Protein AF-0000000078951092 (afdb_homodimer)

Solvent-accessible surface area (backbone atoms only — not comparable to full-atom values): 10715 Å² total; per-residue (Å²): 126,85,76,74,78,57,59,35,41,37,40,33,39,37,38,38,34,92,90,26,54,66,60,51,53,52,48,50,49,56,45,43,60,56,48,67,66,36,91,36,45,75,44,73,46,58,25,38,33,73,70,41,85,56,28,32,38,32,47,35,31,18,58,22,64,69,39,44,51,50,50,65,65,30,68,68,45,45,51,51,47,56,53,24,48,80,31,22,55,94,28,39,66,48,73,34,42,40,42,73,71,115,126,86,76,74,79,58,57,35,39,37,41,33,38,37,38,38,34,93,90,26,53,66,60,49,52,52,47,50,50,56,44,42,59,56,48,66,68,35,90,36,46,75,42,72,47,58,25,37,32,74,71,41,84,57,29,32,38,31,46,36,31,19,58,21,64,67,39,44,51,49,51,64,65,30,69,68,46,44,52,51,50,56,53,23,49,80,29,22,54,93,29,38,65,48,74,34,42,41,42,72,70,114

Organism: Zymomonas mobilis subsp. mobilis (strain ATCC 31821 / ZM4 / CP4) (NCBI:txid264203)

Nearest PDB structures (foldseek):
  1x7v-assembly3_C  TM=9.184E-01  e=2.632E-08  Pseudomonas aeruginosa
  4zos-assembly1_C  TM=9.258E-01  e=1.536E-06  Yersinia enterocolitica subsp. enterocolitica 8081
  3mcs-assembly1_A  TM=9.100E-01  e=2.224E-06  Fusobacterium nucleatum subsp. nucleatum ATCC 25586
  4hl9-assembly4_H  TM=9.239E-01  e=2.845E-06  Rhodospirillum rubrum ATCC 11170
  4dpo-assembly1_B  TM=9.225E-01  e=7.170E-06  Methanosarcina mazei Go1

Secondary structure (DSSP, 8-state):
-------EEEEEEEEBPTT-HHHHHHHHHHHHHHHHTSTTEEEEEEEEETTSTTEEEEEEEESSHHHHHHHHHSHHHHHHHHHHHHHBGGGS-EEEEEEE--/-------EEEEEEEEBPTT-HHHHHHHHHHHHHHHHTSTTEEEEEEEEETTSTTEEEEEEEESSHHHHHHHHHSHHHHHHHHHHHHHBGGGSPEEEEEEE--

Structure (mmCIF, N/CA/C/O backbone):
data_AF-00000000789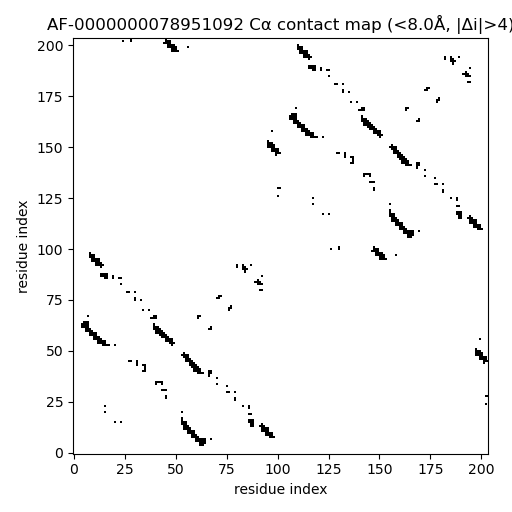51092-model_v1
#
loop_
_entity.id
_entity.type
_entity.pdbx_description
1 polymer 'Antibiotic biosynthesis monooxygenase'
#
loop_
_atom_site.group_PDB
_atom_site.id
_atom_site.type_symbol
_atom_site.label_atom_id
_atom_site.label_alt_id
_atom_site.label_comp_id
_atom_site.label_asym_id
_atom_site.label_entity_id
_atom_site.label_seq_id
_atom_site.pdbx_PDB_ins_code
_atom_site.Cartn_x
_atom_site.Cartn_y
_atom_site.Cartn_z
_atom_site.occupancy
_atom_site.B_iso_or_equiv
_atom_site.auth_seq_id
_atom_site.auth_comp_id
_atom_site.auth_asym_id
_atom_site.auth_atom_id
_atom_site.pdbx_PDB_model_num
ATOM 1 N N . MET A 1 1 ? 0.92 21.109 -22.938 1 29.27 1 MET A N 1
ATOM 2 C CA . MET A 1 1 ? 1.245 20.766 -21.562 1 29.27 1 MET A CA 1
ATOM 3 C C . MET A 1 1 ? 1.658 19.297 -21.438 1 29.27 1 MET A C 1
ATOM 5 O O . MET A 1 1 ? 1.087 18.438 -22.109 1 29.27 1 MET A O 1
ATOM 9 N N . PRO A 1 2 ? 2.73 18.797 -21.188 1 38.25 2 PRO A N 1
ATOM 10 C CA . PRO A 1 2 ? 3.074 17.391 -21.406 1 38.25 2 PRO A CA 1
ATOM 11 C C . PRO A 1 2 ? 2.088 16.438 -20.75 1 38.25 2 PRO A C 1
ATOM 13 O O . PRO A 1 2 ? 1.438 16.797 -19.766 1 38.25 2 PRO A O 1
ATOM 16 N N . ASN A 1 3 ? 1.403 15.43 -21.438 1 44.88 3 ASN A N 1
ATOM 17 C CA . ASN A 1 3 ? 0.344 14.477 -21.125 1 44.88 3 ASN A CA 1
ATOM 18 C C . ASN A 1 3 ? 0.581 13.797 -19.781 1 44.88 3 ASN A C 1
ATOM 20 O O . ASN A 1 3 ? 1.64 13.203 -19.562 1 44.88 3 ASN A O 1
ATOM 24 N N . LYS A 1 4 ? 0.16 14.266 -18.672 1 56.38 4 LYS A N 1
ATOM 25 C CA . LYS A 1 4 ? 0.277 13.586 -17.375 1 56.38 4 LYS A CA 1
ATOM 26 C C . LYS A 1 4 ? 0.312 12.078 -17.562 1 56.38 4 LYS A C 1
ATOM 28 O O . LYS A 1 4 ? -0.491 11.516 -18.312 1 56.38 4 LYS A O 1
ATOM 33 N N . LYS A 1 5 ? 1.366 11.461 -17.422 1 63.22 5 LYS A N 1
ATOM 34 C CA . LYS A 1 5 ? 1.487 10.023 -17.609 1 63.22 5 LYS A CA 1
ATOM 35 C C . LYS A 1 5 ? 0.381 9.273 -16.859 1 63.22 5 LYS A C 1
ATOM 37 O O . LYS A 1 5 ? 0.061 9.609 -15.719 1 63.22 5 LYS A O 1
ATOM 42 N N . ASP A 1 6 ? -0.446 8.531 -17.672 1 85.38 6 ASP A N 1
ATOM 43 C CA . ASP A 1 6 ? -1.622 7.801 -17.203 1 85.38 6 ASP A CA 1
ATOM 44 C C . ASP A 1 6 ? -1.225 6.508 -16.5 1 85.38 6 ASP A C 1
ATOM 46 O O . ASP A 1 6 ? -1.624 5.418 -16.922 1 85.38 6 ASP A O 1
ATOM 50 N N . TYR A 1 7 ? -0.37 6.652 -15.461 1 96.19 7 TYR A N 1
ATOM 51 C CA . TYR A 1 7 ? 0.022 5.441 -14.75 1 96.19 7 TYR A CA 1
ATOM 52 C C . TYR A 1 7 ? -1.177 4.801 -14.062 1 96.19 7 TYR A C 1
ATOM 54 O O . TYR A 1 7 ? -2.148 5.48 -13.727 1 96.19 7 TYR A O 1
ATOM 62 N N . LYS A 1 8 ? -1.127 3.498 -14.031 1 98.31 8 LYS A N 1
ATOM 63 C CA . LYS A 1 8 ? -2.072 2.734 -13.219 1 98.31 8 LYS A CA 1
ATOM 64 C C . LYS A 1 8 ? -1.419 2.234 -11.938 1 98.31 8 LYS A C 1
ATOM 66 O O . LYS A 1 8 ? -0.46 1.461 -11.977 1 98.31 8 LYS A O 1
ATOM 71 N N . THR A 1 9 ? -1.908 2.732 -10.789 1 98.69 9 THR A N 1
ATOM 72 C CA . THR A 1 9 ? -1.397 2.293 -9.492 1 98.69 9 THR A CA 1
ATOM 73 C C . THR A 1 9 ? -2.447 1.474 -8.75 1 98.69 9 THR A C 1
ATOM 75 O O . THR A 1 9 ? -3.619 1.853 -8.703 1 98.69 9 THR A O 1
ATOM 78 N N . VAL A 1 10 ? -2.006 0.304 -8.195 1 98.81 10 VAL A N 1
ATOM 79 C CA . VAL A 1 10 ? -2.904 -0.517 -7.391 1 98.81 10 VAL A CA 1
ATOM 80 C C . VAL A 1 10 ? -2.166 -1.039 -6.164 1 98.81 10 VAL A C 1
ATOM 82 O O . VAL A 1 10 ? -0.94 -1.178 -6.18 1 98.81 10 VAL A O 1
ATOM 85 N N . VAL A 1 11 ? -2.889 -1.238 -5.129 1 98.88 11 VAL A N 1
ATOM 86 C CA . VAL A 1 11 ? -2.449 -1.948 -3.932 1 98.88 11 VAL A CA 1
ATOM 87 C C . VAL A 1 11 ? -3.311 -3.189 -3.721 1 98.88 11 VAL A C 1
ATOM 89 O O . VAL A 1 11 ? -4.527 -3.086 -3.549 1 98.88 11 VAL A O 1
ATOM 92 N N . ALA A 1 12 ? -2.695 -4.348 -3.738 1 98.88 12 ALA A N 1
ATOM 93 C CA . ALA A 1 12 ? -3.438 -5.586 -3.508 1 98.88 12 ALA A CA 1
ATOM 94 C C . ALA A 1 12 ? -3.201 -6.109 -2.094 1 98.88 12 ALA A C 1
ATOM 96 O O . ALA A 1 12 ? -2.09 -6.016 -1.568 1 98.88 12 ALA A O 1
ATOM 97 N N . VAL A 1 13 ? -4.211 -6.668 -1.512 1 98.81 13 VAL A N 1
ATOM 98 C CA . VAL A 1 13 ? -4.152 -7.277 -0.189 1 98.81 13 VAL A CA 1
ATOM 99 C C . VAL A 1 13 ? -4.551 -8.75 -0.282 1 98.81 13 VAL A C 1
ATOM 101 O O . VAL A 1 13 ? -5.566 -9.086 -0.897 1 98.81 13 VAL A O 1
ATOM 104 N N . ILE A 1 14 ? -3.732 -9.57 0.259 1 98.88 14 ILE A N 1
ATOM 105 C CA . ILE A 1 14 ? -3.99 -11.008 0.317 1 98.88 14 ILE A CA 1
ATOM 106 C C . ILE A 1 14 ? -3.957 -11.484 1.769 1 98.88 14 ILE A C 1
ATOM 108 O O . ILE A 1 14 ? -2.967 -11.266 2.475 1 98.88 14 ILE A O 1
ATOM 112 N N . ASN A 1 15 ? -5.004 -12.094 2.207 1 98.88 15 ASN A N 1
ATOM 113 C CA . ASN A 1 15 ? -5.035 -12.742 3.512 1 98.88 15 ASN A CA 1
ATOM 114 C C . ASN A 1 15 ? -5.031 -14.266 3.375 1 98.88 15 ASN A C 1
ATOM 116 O O . ASN A 1 15 ? -5.977 -14.852 2.842 1 98.88 15 ASN A O 1
ATOM 120 N N . ALA A 1 16 ? -4.012 -14.844 3.855 1 98.81 16 ALA A N 1
ATOM 121 C CA . ALA A 1 16 ? -3.816 -16.281 3.709 1 98.81 16 ALA A CA 1
ATOM 122 C C . ALA A 1 16 ? -4.719 -17.062 4.664 1 98.81 16 ALA A C 1
ATOM 124 O O . ALA A 1 16 ? -4.953 -16.625 5.793 1 98.81 16 ALA A O 1
ATOM 125 N N . LEU A 1 17 ? -5.148 -18.172 4.23 1 98.62 17 LEU A N 1
ATOM 126 C CA . LEU A 1 17 ? -5.734 -19.156 5.145 1 98.62 17 LEU A CA 1
ATOM 127 C C . LEU A 1 17 ? -4.66 -19.797 6.023 1 98.62 17 LEU A C 1
ATOM 129 O O . LEU A 1 17 ? -3.496 -19.875 5.625 1 98.62 17 LEU A O 1
ATOM 133 N N . PRO A 1 18 ? -5.109 -20.188 7.211 1 97.12 18 PRO A N 1
ATOM 134 C CA . PRO A 1 18 ? -4.117 -20.828 8.078 1 97.12 18 PRO A CA 1
ATOM 135 C C . PRO A 1 18 ? -3.357 -21.953 7.387 1 97.12 18 PRO A C 1
ATOM 137 O O . PRO A 1 18 ? -3.967 -22.797 6.73 1 97.12 18 PRO A O 1
ATOM 140 N N . GLY A 1 19 ? -2.016 -21.875 7.449 1 97.88 19 GLY A N 1
ATOM 141 C CA . GLY A 1 19 ? -1.179 -22.938 6.906 1 97.88 19 GLY A CA 1
ATOM 142 C C . GLY A 1 19 ? -0.747 -22.672 5.477 1 97.88 19 GLY A C 1
ATOM 143 O O . GLY A 1 19 ? 0.012 -23.469 4.902 1 97.88 19 GLY A O 1
ATOM 144 N N . HIS A 1 20 ? -1.133 -21.609 4.891 1 98.56 20 HIS A N 1
ATOM 145 C CA . HIS A 1 20 ? -0.886 -21.406 3.471 1 98.56 20 HIS A CA 1
ATOM 146 C C . HIS A 1 20 ? 0.096 -20.25 3.246 1 98.56 20 HIS A C 1
ATOM 148 O O . HIS A 1 20 ? 0.268 -19.797 2.115 1 98.56 20 HIS A O 1
ATOM 154 N N . ASP A 1 21 ? 0.733 -19.828 4.25 1 98.25 21 ASP A N 1
ATOM 155 C CA . ASP A 1 21 ? 1.648 -18.688 4.137 1 98.25 21 ASP A CA 1
ATOM 156 C C . ASP A 1 21 ? 2.803 -19.016 3.189 1 98.25 21 ASP A C 1
ATOM 158 O O . ASP A 1 21 ? 3.131 -18.219 2.307 1 98.25 21 ASP A O 1
ATOM 162 N N . GLU A 1 22 ? 3.449 -20.109 3.35 1 97.81 22 GLU A N 1
ATOM 163 C CA . GLU A 1 22 ? 4.609 -20.469 2.539 1 97.81 22 GLU A CA 1
ATOM 164 C C . GLU A 1 22 ? 4.258 -20.516 1.056 1 97.81 22 GLU A C 1
ATOM 166 O O . GLU A 1 22 ? 5.008 -20.016 0.22 1 97.81 22 GLU A O 1
ATOM 171 N N . GLU A 1 23 ? 3.189 -21.109 0.786 1 98.06 23 GLU A N 1
ATOM 172 C CA . GLU A 1 23 ? 2.768 -21.234 -0.607 1 98.06 23 GLU A CA 1
ATOM 173 C C . GLU A 1 23 ? 2.514 -19.859 -1.217 1 98.06 23 GLU A C 1
ATOM 175 O O . GLU A 1 23 ? 2.898 -19.594 -2.359 1 98.06 23 GLU A O 1
ATOM 180 N N . ILE A 1 24 ? 1.898 -19 -0.488 1 98.62 24 ILE A N 1
ATOM 181 C CA . ILE A 1 24 ? 1.591 -17.672 -0.978 1 98.62 24 ILE A CA 1
ATOM 182 C C . ILE A 1 24 ? 2.883 -16.875 -1.161 1 98.62 24 ILE A C 1
ATOM 184 O O . ILE A 1 24 ? 3.076 -16.219 -2.188 1 98.62 24 ILE A O 1
ATOM 188 N N . GLU A 1 25 ? 3.787 -16.938 -0.255 1 98.44 25 GLU A N 1
ATOM 189 C CA . GLU A 1 25 ? 5.051 -16.203 -0.376 1 98.44 25 GLU A CA 1
ATOM 190 C C . GLU A 1 25 ? 5.867 -16.719 -1.56 1 98.44 25 GLU A C 1
ATOM 192 O O . GLU A 1 25 ? 6.441 -15.93 -2.311 1 98.44 25 GLU A O 1
ATOM 197 N N . GLN A 1 26 ? 5.945 -18.062 -1.696 1 98.25 26 GLN A N 1
ATOM 198 C CA . GLN A 1 26 ? 6.633 -18.625 -2.852 1 98.25 26 GLN A CA 1
ATOM 199 C C . GLN A 1 26 ? 5.98 -18.172 -4.156 1 98.25 26 GLN A C 1
ATOM 201 O O . GLN A 1 26 ? 6.672 -17.781 -5.098 1 98.25 26 GLN A O 1
ATOM 206 N N . GLY A 1 27 ? 4.66 -18.234 -4.184 1 98.56 27 GLY A N 1
ATOM 207 C CA . GLY A 1 27 ? 3.92 -17.781 -5.352 1 98.56 27 GLY A CA 1
ATOM 208 C C . GLY A 1 27 ? 4.172 -16.328 -5.688 1 98.56 27 GLY A C 1
ATOM 209 O O . GLY A 1 27 ? 4.363 -15.977 -6.855 1 98.56 27 GLY A O 1
ATOM 210 N N . LEU A 1 28 ? 4.148 -15.484 -4.672 1 98.69 28 LEU A N 1
ATOM 211 C CA . LEU A 1 28 ? 4.41 -14.062 -4.871 1 98.69 28 LEU A CA 1
ATOM 212 C C . LEU A 1 28 ? 5.824 -13.836 -5.391 1 98.69 28 LEU A C 1
ATOM 214 O O . LEU A 1 28 ? 6.051 -12.969 -6.234 1 98.69 28 LEU A O 1
ATOM 218 N N . GLY A 1 29 ? 6.781 -14.555 -4.844 1 98.06 29 GLY A N 1
ATOM 219 C CA . GLY A 1 29 ? 8.148 -14.469 -5.34 1 98.06 29 GLY A CA 1
ATOM 220 C C . GLY A 1 29 ? 8.273 -14.805 -6.812 1 98.06 29 GLY A C 1
ATOM 221 O O . GLY A 1 29 ? 8.914 -14.07 -7.57 1 98.06 29 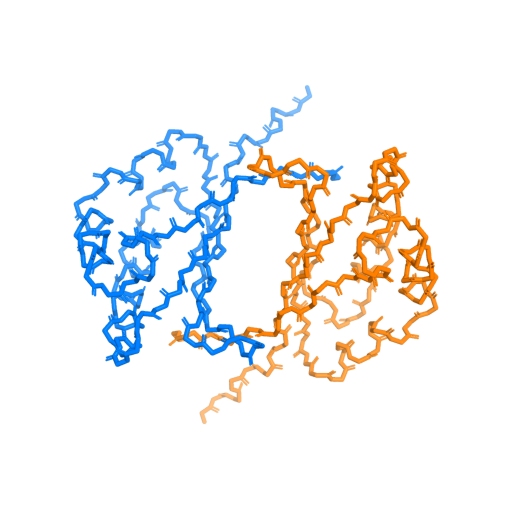GLY A O 1
ATOM 222 N N . GLU A 1 30 ? 7.695 -15.898 -7.246 1 98.06 30 GLU A N 1
ATOM 223 C CA . GLU A 1 30 ? 7.719 -16.312 -8.648 1 98.06 30 GLU A CA 1
ATOM 224 C C . GLU A 1 30 ? 6.992 -15.305 -9.531 1 98.06 30 GLU A C 1
ATOM 226 O O . GLU A 1 30 ? 7.461 -14.977 -10.625 1 98.06 30 GLU A O 1
ATOM 231 N N . LEU A 1 31 ? 5.875 -14.836 -9.062 1 98.62 31 LEU A N 1
ATOM 232 C CA . LEU A 1 31 ? 5.105 -13.836 -9.797 1 98.62 31 LEU A CA 1
ATOM 233 C C . LEU A 1 31 ? 5.91 -12.555 -9.984 1 98.62 31 LEU A C 1
ATOM 235 O O . LEU A 1 31 ? 5.906 -11.977 -11.07 1 98.62 31 LEU A O 1
ATOM 239 N N . ALA A 1 32 ? 6.566 -12.156 -8.945 1 98.44 32 ALA A N 1
ATOM 240 C CA . ALA A 1 32 ? 7.348 -10.922 -8.992 1 98.44 32 ALA A CA 1
ATOM 241 C C . ALA A 1 32 ? 8.391 -10.984 -10.109 1 98.44 32 ALA A C 1
ATOM 243 O O . ALA A 1 32 ? 8.594 -10 -10.828 1 98.44 32 ALA A O 1
ATOM 244 N N . LEU A 1 33 ? 9.07 -12.102 -10.242 1 97.81 33 LEU A N 1
ATOM 245 C CA . LEU A 1 33 ? 10.078 -12.266 -11.289 1 97.81 33 LEU A CA 1
ATOM 246 C C . LEU A 1 33 ? 9.461 -12.094 -12.672 1 97.81 33 LEU A C 1
ATOM 248 O O . LEU A 1 33 ? 10.016 -11.391 -13.516 1 97.81 33 LEU A O 1
ATOM 252 N N . LYS A 1 34 ? 8.336 -12.68 -12.875 1 98.56 34 LYS A N 1
ATOM 253 C CA . LYS A 1 34 ? 7.656 -12.602 -14.164 1 98.56 34 LYS A CA 1
ATOM 254 C C . LYS A 1 34 ? 7.117 -11.195 -14.414 1 98.56 34 LYS A C 1
ATOM 256 O O . LYS A 1 34 ? 7.266 -10.656 -15.508 1 98.56 34 LYS A O 1
ATOM 261 N N . VAL A 1 35 ? 6.473 -10.562 -13.422 1 98.69 35 VAL A N 1
ATOM 262 C CA . VAL A 1 35 ? 5.812 -9.273 -13.562 1 98.69 35 VAL A CA 1
ATOM 263 C C . VAL A 1 35 ? 6.855 -8.18 -13.82 1 98.69 35 VAL A C 1
ATOM 265 O O . VAL A 1 35 ? 6.645 -7.297 -14.648 1 98.69 35 VAL A O 1
ATOM 268 N N . LYS A 1 36 ? 7.969 -8.242 -13.148 1 98.19 36 LYS A N 1
ATOM 269 C CA . LYS A 1 36 ? 9.023 -7.246 -13.32 1 98.19 36 LYS A CA 1
ATOM 270 C C . LYS A 1 36 ? 9.578 -7.273 -14.742 1 98.19 36 LYS A C 1
ATOM 272 O O . LYS A 1 36 ? 10.141 -6.285 -15.219 1 98.19 36 LYS A O 1
ATOM 277 N N . ALA A 1 37 ? 9.406 -8.414 -15.375 1 98.19 37 ALA A N 1
ATOM 278 C CA . ALA A 1 37 ? 9.891 -8.555 -16.75 1 98.19 37 ALA A CA 1
ATOM 279 C C . ALA A 1 37 ? 8.852 -8.055 -17.75 1 98.19 37 ALA A C 1
ATOM 281 O O . ALA A 1 37 ? 9.141 -7.934 -18.938 1 98.19 37 ALA A O 1
ATOM 282 N N . GLU A 1 38 ? 7.648 -7.711 -17.281 1 98.5 38 GLU A N 1
ATOM 283 C CA . GLU A 1 38 ? 6.617 -7.18 -18.172 1 98.5 38 GLU A CA 1
ATOM 284 C C . GLU A 1 38 ? 6.996 -5.797 -18.703 1 98.5 38 GLU A C 1
ATOM 286 O O . GLU A 1 38 ? 7.418 -4.93 -17.922 1 98.5 38 GLU A O 1
ATOM 291 N N . PRO A 1 39 ? 6.816 -5.52 -19.984 1 97.44 39 PRO A N 1
ATOM 292 C CA . PRO A 1 39 ? 7.238 -4.2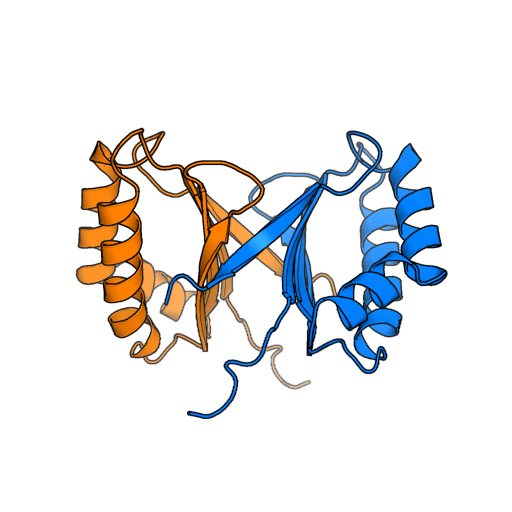42 -20.562 1 97.44 39 PRO A CA 1
ATOM 293 C C . PRO A 1 39 ? 6.543 -3.045 -19.922 1 97.44 39 PRO A C 1
ATOM 295 O O . PRO A 1 39 ? 7.121 -1.959 -19.844 1 97.44 39 PRO A O 1
ATOM 298 N N . GLY A 1 40 ? 5.328 -3.25 -19.453 1 97.94 40 GLY A N 1
ATOM 299 C CA . GLY A 1 40 ? 4.562 -2.125 -18.938 1 97.94 40 GLY A CA 1
ATOM 300 C C . GLY A 1 40 ? 4.609 -2.01 -17.438 1 97.94 40 GLY A C 1
ATOM 301 O O . GLY A 1 40 ? 3.99 -1.115 -16.859 1 97.94 40 GLY A O 1
ATOM 302 N N . ASN A 1 41 ? 5.34 -2.879 -16.734 1 98.69 41 ASN A N 1
ATOM 303 C CA . ASN A 1 41 ? 5.449 -2.791 -15.289 1 98.69 41 ASN A CA 1
ATOM 304 C C . ASN A 1 41 ? 6.496 -1.764 -14.867 1 98.69 41 ASN A C 1
ATOM 306 O O . ASN A 1 41 ? 7.59 -1.722 -15.422 1 98.69 41 ASN A O 1
ATOM 310 N N . ILE A 1 42 ? 6.203 -0.953 -13.93 1 98.44 42 ILE A N 1
ATOM 311 C CA . ILE A 1 42 ? 7.105 0.04 -13.359 1 98.44 42 ILE A CA 1
ATOM 312 C C . ILE A 1 42 ? 7.539 -0.4 -11.961 1 98.44 42 ILE A C 1
ATOM 314 O O . ILE A 1 42 ? 8.719 -0.298 -11.609 1 98.44 42 ILE A O 1
ATOM 318 N N . THR A 1 43 ? 6.609 -0.849 -11.227 1 98.5 43 THR A N 1
ATOM 319 C CA . THR A 1 43 ? 6.867 -1.298 -9.859 1 98.5 43 THR A CA 1
ATOM 320 C C . THR A 1 43 ? 6.004 -2.51 -9.523 1 98.5 43 THR A C 1
ATOM 322 O O . THR A 1 43 ? 4.82 -2.551 -9.859 1 98.5 43 THR A O 1
ATOM 325 N N . PHE A 1 44 ? 6.551 -3.521 -8.898 1 98.69 44 PHE A N 1
ATOM 326 C CA . PHE A 1 44 ? 5.879 -4.672 -8.305 1 98.69 44 PHE A CA 1
ATOM 327 C C . PHE A 1 44 ? 6.594 -5.117 -7.039 1 98.69 44 PHE A C 1
ATOM 329 O O . PHE A 1 44 ? 7.652 -5.746 -7.105 1 98.69 44 PHE A O 1
ATOM 336 N N . LYS A 1 45 ? 6.016 -4.781 -5.898 1 98.38 45 LYS A N 1
ATOM 337 C CA . LYS A 1 45 ? 6.676 -5.023 -4.617 1 98.38 45 LYS A CA 1
ATOM 338 C C . LYS A 1 45 ? 5.754 -5.77 -3.656 1 98.38 45 LYS A C 1
ATOM 340 O O . LYS A 1 45 ? 4.891 -5.164 -3.018 1 98.38 45 LYS A O 1
ATOM 345 N N . PRO A 1 46 ? 5.926 -7.07 -3.543 1 98.69 46 PRO A N 1
ATOM 346 C CA . PRO A 1 46 ? 5.188 -7.82 -2.523 1 98.69 46 PRO A CA 1
ATOM 347 C C . PRO A 1 46 ? 5.828 -7.723 -1.142 1 98.69 46 PRO A C 1
ATOM 349 O O . PRO A 1 46 ? 7.055 -7.758 -1.021 1 98.69 46 PRO A O 1
ATOM 352 N N . TYR A 1 47 ? 4.934 -7.578 -0.158 1 98.62 47 TYR A N 1
ATOM 353 C CA . TYR A 1 47 ? 5.363 -7.457 1.231 1 98.62 47 TYR A CA 1
ATOM 354 C C . TYR A 1 47 ? 4.586 -8.414 2.125 1 98.62 47 TYR A C 1
ATOM 356 O O . TYR A 1 47 ? 3.426 -8.734 1.846 1 98.62 47 TYR A O 1
ATOM 364 N N . ARG A 1 48 ? 5.258 -8.844 3.164 1 98.38 48 ARG A N 1
ATOM 365 C CA . ARG A 1 48 ? 4.539 -9.375 4.32 1 98.38 48 ARG A CA 1
ATOM 366 C C . ARG A 1 48 ? 4.043 -8.25 5.223 1 98.38 48 ARG A C 1
ATOM 368 O O . ARG A 1 48 ? 4.781 -7.305 5.504 1 98.38 48 ARG A O 1
ATOM 375 N N . ASN A 1 49 ? 2.83 -8.312 5.598 1 98.62 49 ASN A N 1
ATOM 376 C CA . ASN A 1 49 ? 2.273 -7.395 6.586 1 98.62 49 ASN A CA 1
ATOM 377 C C . ASN A 1 49 ? 2.604 -7.836 8.008 1 98.62 49 ASN A C 1
ATOM 379 O O . ASN A 1 49 ? 2.084 -8.844 8.484 1 98.62 49 ASN A O 1
ATOM 383 N N . LEU A 1 50 ? 3.385 -7.086 8.703 1 97.62 50 LEU A N 1
ATOM 384 C CA . LEU A 1 50 ? 3.848 -7.477 10.031 1 97.62 50 LEU A CA 1
ATOM 385 C C . LEU A 1 50 ? 2.83 -7.086 11.102 1 97.62 50 LEU A C 1
ATOM 387 O O . LEU A 1 50 ? 2.902 -7.559 12.234 1 97.62 50 LEU A O 1
ATOM 391 N N . SER A 1 51 ? 1.878 -6.258 10.734 1 97.69 51 SER A N 1
ATOM 392 C CA . SER A 1 51 ? 0.899 -5.75 11.688 1 97.69 51 SER A CA 1
ATOM 393 C C . SER A 1 51 ? -0.344 -6.629 11.727 1 97.69 51 SER A C 1
ATOM 395 O O . SER A 1 51 ? -1.198 -6.469 12.602 1 97.69 51 SER A O 1
ATOM 397 N N . GLU A 1 52 ? -0.512 -7.496 10.773 1 96.69 52 GLU A N 1
ATOM 398 C CA . GLU A 1 52 ? -1.613 -8.453 10.703 1 96.69 52 GLU A CA 1
ATOM 399 C C . GLU A 1 52 ? -1.114 -9.844 10.312 1 96.69 52 GLU A C 1
ATOM 401 O O . GLU A 1 52 ? -0.458 -10.008 9.281 1 96.69 52 GLU A O 1
ATOM 406 N N . SER A 1 53 ? -1.459 -10.836 11.062 1 96.81 53 SER A N 1
ATOM 407 C CA . SER A 1 53 ? -1.01 -12.195 10.781 1 96.81 53 SER A CA 1
ATOM 408 C C . SER A 1 53 ? -1.571 -12.695 9.453 1 96.81 53 SER A C 1
ATOM 410 O O . SER A 1 53 ? -2.723 -12.414 9.109 1 96.81 53 SER A O 1
ATOM 412 N N . HIS A 1 54 ? -0.756 -13.43 8.688 1 98.12 54 HIS A N 1
ATOM 413 C CA . HIS A 1 54 ? -1.143 -14.125 7.461 1 98.12 54 HIS A CA 1
ATOM 414 C C . HIS A 1 54 ? -1.609 -13.133 6.395 1 98.12 54 HIS A C 1
ATOM 416 O O . HIS A 1 54 ? -2.541 -13.422 5.641 1 98.12 54 HIS A O 1
ATOM 422 N N . SER A 1 55 ? -1.046 -11.953 6.453 1 98.69 55 SER A N 1
ATOM 423 C CA . SER A 1 55 ? -1.464 -10.898 5.535 1 98.69 55 SER A CA 1
ATOM 424 C C . SER A 1 55 ? -0.296 -10.414 4.684 1 98.69 55 SER A C 1
ATOM 426 O O . SER A 1 55 ? 0.825 -10.281 5.176 1 98.69 55 SER A O 1
ATOM 428 N N . TYR A 1 56 ? -0.588 -10.133 3.416 1 98.88 56 TYR A N 1
ATOM 429 C CA . TYR A 1 56 ? 0.393 -9.664 2.441 1 98.88 56 TYR A CA 1
ATOM 430 C C . TYR A 1 56 ? -0.131 -8.461 1.668 1 98.88 56 TYR A C 1
ATOM 432 O O . TYR A 1 56 ? -1.333 -8.359 1.409 1 98.88 56 TYR A O 1
ATOM 440 N N . ILE A 1 57 ? 0.729 -7.586 1.325 1 98.88 57 ILE A N 1
ATOM 441 C CA . ILE A 1 57 ? 0.434 -6.391 0.543 1 98.88 57 ILE A CA 1
ATOM 442 C C . ILE A 1 57 ? 1.331 -6.348 -0.692 1 98.88 57 ILE A C 1
ATOM 444 O O . ILE A 1 57 ? 2.525 -6.641 -0.609 1 98.88 57 ILE A O 1
ATOM 448 N N . VAL A 1 58 ? 0.789 -6.031 -1.807 1 98.94 58 VAL A N 1
ATOM 449 C CA . VAL A 1 58 ? 1.554 -5.84 -3.033 1 98.94 58 VAL A CA 1
ATOM 450 C C . VAL A 1 58 ? 1.333 -4.422 -3.564 1 98.94 58 VAL A C 1
ATOM 452 O O . VAL A 1 58 ? 0.198 -4.027 -3.838 1 98.94 58 VAL A O 1
ATOM 455 N N . TYR A 1 59 ? 2.34 -3.662 -3.652 1 98.88 59 TYR A N 1
ATOM 456 C CA . TYR A 1 59 ? 2.322 -2.334 -4.258 1 98.88 59 TYR A CA 1
ATOM 457 C C . TYR A 1 59 ? 2.748 -2.393 -5.719 1 98.88 59 TYR A C 1
ATOM 459 O O . TYR A 1 59 ? 3.846 -2.861 -6.035 1 98.88 59 TYR A O 1
ATOM 467 N N . GLU A 1 60 ? 1.893 -1.893 -6.664 1 98.88 60 GLU A N 1
ATOM 468 C CA . GLU A 1 60 ? 2.104 -2.088 -8.094 1 98.88 60 GLU A CA 1
ATOM 469 C C . GLU A 1 60 ? 1.875 -0.793 -8.867 1 98.88 60 GLU A C 1
ATOM 471 O O . GLU A 1 60 ? 0.91 -0.072 -8.609 1 98.88 60 GLU A O 1
ATOM 476 N N . ILE A 1 61 ? 2.713 -0.548 -9.867 1 98.75 61 ILE A N 1
ATOM 477 C CA . ILE A 1 61 ? 2.527 0.543 -10.812 1 98.75 61 ILE A CA 1
ATOM 478 C C . ILE A 1 61 ? 2.779 0.042 -12.234 1 98.75 61 ILE A C 1
ATOM 480 O O . ILE A 1 61 ? 3.768 -0.651 -12.484 1 98.75 61 ILE A O 1
ATOM 484 N N . TYR A 1 62 ? 1.924 0.397 -13.094 1 98.75 62 TYR A N 1
ATOM 485 C CA . TYR A 1 62 ? 2.008 0.101 -14.523 1 98.75 62 TYR A CA 1
ATOM 486 C C . TYR A 1 62 ? 1.954 1.38 -15.352 1 98.75 62 TYR A C 1
ATOM 488 O O . TYR A 1 62 ? 1.389 2.385 -14.914 1 98.75 62 TYR A O 1
ATOM 496 N N . GLN A 1 63 ? 2.455 1.28 -16.5 1 97.81 63 GLN A N 1
ATOM 497 C CA . GLN A 1 63 ? 2.609 2.473 -17.328 1 97.81 63 GLN A CA 1
ATOM 498 C C . GLN A 1 63 ? 1.253 3.023 -17.766 1 97.81 63 GLN A C 1
ATOM 500 O O . GLN A 1 63 ? 1.124 4.215 -18.047 1 97.81 63 GLN A O 1
ATOM 505 N N . ASP A 1 64 ? 0.233 2.156 -17.938 1 97.38 64 ASP A N 1
ATOM 506 C CA . ASP A 1 64 ? -1.123 2.576 -18.281 1 97.38 64 ASP A CA 1
ATOM 507 C C . ASP A 1 64 ? -2.125 1.452 -18.031 1 97.38 64 ASP A C 1
ATOM 509 O O . ASP A 1 64 ? -1.756 0.381 -17.547 1 97.38 64 ASP A O 1
ATOM 513 N N . GLU A 1 65 ? -3.359 1.766 -18.328 1 97.06 65 GLU A N 1
ATOM 514 C CA . GLU A 1 65 ? -4.434 0.798 -18.109 1 97.06 65 GLU A CA 1
ATOM 515 C C . GLU A 1 65 ? -4.227 -0.45 -18.969 1 97.06 65 GLU A C 1
ATOM 517 O O . GLU A 1 65 ? -4.504 -1.565 -18.516 1 97.06 65 GLU A O 1
ATOM 522 N N . THR A 1 66 ? -3.754 -0.288 -20.156 1 97.69 66 THR A N 1
ATOM 523 C CA . THR A 1 66 ? -3.525 -1.415 -21.062 1 97.69 66 THR A CA 1
ATOM 524 C C . THR A 1 66 ? -2.482 -2.365 -20.484 1 97.69 66 THR A C 1
ATOM 526 O O . THR A 1 66 ? -2.678 -3.582 -20.469 1 97.69 66 THR A O 1
ATOM 529 N N . ALA A 1 67 ? -1.412 -1.813 -19.969 1 98.19 67 ALA A N 1
ATOM 530 C CA . ALA A 1 67 ? -0.371 -2.623 -19.344 1 98.19 67 ALA A CA 1
ATOM 531 C C . ALA A 1 67 ? -0.917 -3.379 -18.141 1 98.19 67 ALA A C 1
ATOM 533 O O . ALA A 1 67 ? -0.585 -4.547 -17.938 1 98.19 67 ALA A O 1
ATOM 534 N N . PHE A 1 68 ? -1.742 -2.752 -17.359 1 98.38 68 PHE A N 1
ATOM 535 C CA . PHE A 1 68 ? -2.342 -3.398 -16.188 1 98.38 68 PHE A CA 1
ATOM 536 C C . PHE A 1 68 ? -3.24 -4.551 -16.625 1 98.38 68 PHE A C 1
ATOM 538 O O . PHE A 1 68 ? -3.191 -5.637 -16.031 1 98.38 68 PHE A O 1
ATOM 545 N N . LEU A 1 69 ? -4.004 -4.32 -17.656 1 97.94 69 LEU A N 1
ATOM 546 C CA . LEU A 1 69 ? -4.883 -5.375 -18.141 1 97.94 69 LEU A CA 1
ATOM 547 C C . LEU A 1 69 ? -4.078 -6.555 -18.672 1 97.94 69 LEU A C 1
ATOM 549 O O . LEU A 1 69 ? -4.465 -7.711 -18.484 1 97.94 69 LEU A O 1
ATOM 553 N N . GLN A 1 70 ? -3.01 -6.293 -19.328 1 98.0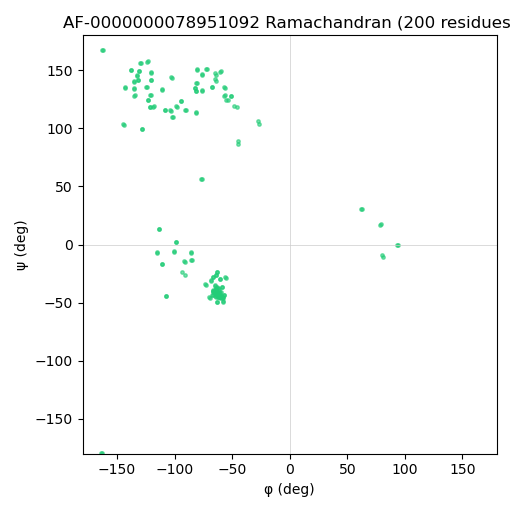6 70 GLN A N 1
ATOM 554 C CA . GLN A 1 70 ? -2.123 -7.363 -19.766 1 98.06 70 GLN A CA 1
ATOM 555 C C . GLN A 1 70 ? -1.589 -8.164 -18.594 1 98.06 70 GLN A C 1
ATOM 557 O O . GLN A 1 70 ? -1.512 -9.391 -18.656 1 98.06 70 GLN A O 1
ATOM 562 N N . HIS A 1 71 ? -1.225 -7.492 -17.516 1 98.5 71 HIS A N 1
ATOM 563 C CA . HIS A 1 71 ? -0.763 -8.141 -16.297 1 98.5 71 HIS A CA 1
ATOM 564 C C . HIS A 1 71 ? -1.838 -9.055 -15.719 1 98.5 71 HIS A C 1
ATOM 566 O O . HIS A 1 71 ? -1.566 -10.211 -15.398 1 98.5 71 HIS A O 1
ATOM 572 N N . VAL A 1 72 ? -3.035 -8.586 -15.648 1 97.81 72 VAL 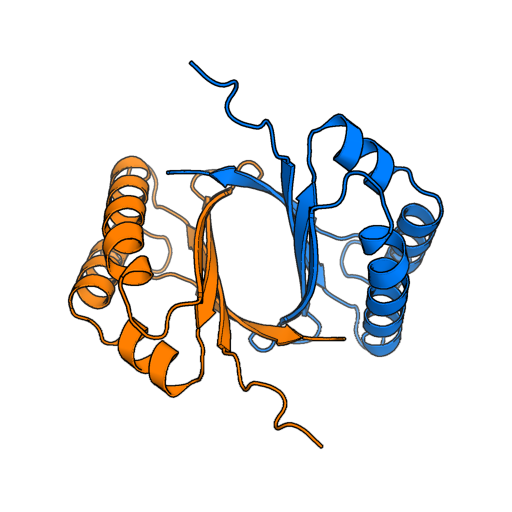A N 1
ATOM 573 C CA . VAL A 1 72 ? -4.148 -9.297 -15.031 1 97.81 72 VAL A CA 1
ATOM 574 C C . VAL A 1 72 ? -4.477 -10.547 -15.844 1 97.81 72 VAL A C 1
ATOM 576 O O . VAL A 1 72 ? -4.863 -11.578 -15.289 1 97.81 72 VAL A O 1
ATOM 579 N N . ASN A 1 73 ? -4.195 -10.477 -17.125 1 97.88 73 ASN A N 1
ATOM 580 C CA . ASN A 1 73 ? -4.586 -11.562 -18.016 1 97.88 73 ASN A CA 1
ATOM 581 C C . ASN A 1 73 ? -3.412 -12.484 -18.328 1 97.88 73 ASN A C 1
ATOM 583 O O . ASN A 1 73 ? -3.574 -13.492 -19.016 1 97.88 73 ASN A O 1
ATOM 587 N N . ALA A 1 74 ? -2.291 -12.164 -17.906 1 98.5 74 ALA A N 1
ATOM 588 C CA . ALA A 1 74 ? -1.126 -13.016 -18.156 1 98.5 74 ALA A CA 1
ATOM 589 C C . ALA A 1 74 ? -1.326 -14.398 -17.547 1 98.5 74 ALA A C 1
ATOM 591 O O . ALA A 1 74 ? -1.938 -14.539 -16.484 1 98.5 74 ALA A O 1
ATOM 592 N N . HIS A 1 75 ? -0.776 -15.438 -18.125 1 98.31 75 HIS A N 1
ATOM 593 C CA . HIS A 1 75 ? -0.963 -16.812 -17.688 1 98.31 75 HIS A CA 1
ATOM 594 C C . HIS A 1 75 ? -0.399 -17.031 -16.281 1 98.31 75 HIS A C 1
ATOM 596 O O . HIS A 1 75 ? -0.957 -17.797 -15.5 1 98.31 75 HIS A O 1
ATOM 602 N N . TYR A 1 76 ? 0.695 -16.391 -15.992 1 98.62 76 TYR A N 1
ATOM 603 C CA . TYR A 1 76 ? 1.296 -16.578 -14.68 1 98.62 76 TYR A CA 1
ATOM 604 C C . TYR A 1 76 ? 0.48 -15.883 -13.602 1 98.62 76 TYR A C 1
ATOM 606 O O . TYR A 1 76 ? 0.427 -16.344 -12.453 1 98.62 76 TYR A O 1
ATOM 614 N N . THR A 1 77 ? -0.144 -14.711 -13.914 1 98.75 77 THR A N 1
ATOM 615 C CA . THR A 1 77 ? -1.043 -14.07 -12.961 1 98.75 77 THR A CA 1
ATOM 616 C C . THR A 1 77 ? -2.289 -14.922 -12.734 1 98.75 77 THR A C 1
ATOM 618 O O . THR A 1 77 ? -2.723 -15.102 -11.602 1 98.75 77 THR A O 1
ATOM 621 N N . ARG A 1 78 ? -2.793 -15.508 -13.797 1 98.5 78 ARG A N 1
ATOM 622 C CA . ARG A 1 78 ? -3.953 -16.391 -13.672 1 98.5 78 ARG A CA 1
ATOM 623 C C . ARG A 1 78 ? -3.627 -17.609 -12.836 1 98.5 78 ARG A C 1
ATOM 625 O O . ARG A 1 78 ? -4.453 -18.062 -12.039 1 98.5 78 ARG A O 1
ATOM 632 N N . ALA A 1 79 ? -2.516 -18.141 -13.039 1 98.62 79 ALA A N 1
ATOM 633 C CA . ALA A 1 79 ? -2.1 -19.297 -12.25 1 98.62 79 ALA A CA 1
ATOM 634 C C . ALA A 1 79 ? -2.002 -18.953 -10.766 1 98.62 79 ALA A C 1
ATOM 636 O O . ALA A 1 79 ? -2.438 -19.719 -9.914 1 98.62 79 ALA A O 1
ATOM 637 N N . PHE A 1 80 ? -1.43 -17.828 -10.445 1 98.88 80 PHE A N 1
ATOM 638 C CA . PHE A 1 80 ? -1.336 -17.359 -9.07 1 98.88 80 PHE A CA 1
ATOM 639 C C . PHE A 1 80 ? -2.723 -17.172 -8.461 1 98.88 80 PHE A C 1
ATOM 641 O O . PHE A 1 80 ? -2.984 -17.609 -7.344 1 98.88 80 PHE A O 1
ATOM 648 N N . ASN A 1 81 ? -3.59 -16.547 -9.258 1 98.81 81 ASN A N 1
ATOM 649 C CA . ASN A 1 81 ? -4.945 -16.312 -8.773 1 98.81 81 ASN A CA 1
ATOM 650 C C . ASN A 1 81 ? -5.695 -17.625 -8.547 1 98.81 81 ASN A C 1
ATOM 652 O O . ASN A 1 81 ? -6.504 -17.734 -7.617 1 98.81 81 ASN A O 1
ATOM 656 N N . LYS A 1 82 ? -5.445 -18.578 -9.375 1 98.75 82 LYS A N 1
ATOM 657 C CA . LYS A 1 82 ? -6.047 -19.891 -9.172 1 98.75 82 LYS A CA 1
ATOM 658 C C . LYS A 1 82 ? -5.598 -20.5 -7.848 1 98.75 82 LYS A C 1
ATOM 660 O O . LYS A 1 82 ? -6.406 -21.078 -7.117 1 98.75 82 LYS A O 1
ATOM 665 N N . MET A 1 83 ? -4.332 -20.391 -7.605 1 98.75 83 MET A N 1
ATOM 666 C CA . MET A 1 83 ? -3.797 -20.891 -6.344 1 98.75 83 MET A CA 1
ATOM 667 C C . MET A 1 83 ? -4.465 -20.203 -5.156 1 98.75 83 MET A C 1
ATOM 669 O O . MET A 1 83 ? -4.766 -20.844 -4.152 1 98.75 83 MET A O 1
ATOM 673 N N . LEU A 1 84 ? -4.781 -18.922 -5.246 1 98.88 84 LEU A N 1
ATOM 674 C CA . LEU A 1 84 ? -5.387 -18.172 -4.152 1 98.88 84 LEU A CA 1
ATOM 675 C C . LEU A 1 84 ? -6.77 -18.734 -3.814 1 98.88 84 LEU A C 1
ATOM 677 O O . LEU A 1 84 ? -7.23 -18.609 -2.678 1 98.88 84 LEU A O 1
ATOM 681 N N . GLU A 1 85 ? -7.438 -19.359 -4.762 1 98.88 85 GLU A N 1
ATOM 682 C CA . GLU A 1 85 ? -8.797 -19.844 -4.562 1 98.88 85 GLU A CA 1
ATOM 683 C C . GLU A 1 85 ? -8.875 -20.781 -3.357 1 98.88 85 GLU A C 1
ATOM 685 O O . GLU A 1 85 ? -9.898 -20.828 -2.666 1 98.88 85 GLU A O 1
ATOM 690 N N . THR A 1 86 ? -7.82 -21.438 -3.061 1 98.62 86 THR A N 1
ATOM 691 C CA . THR A 1 86 ? -7.836 -22.375 -1.943 1 98.62 86 THR A CA 1
ATOM 692 C C . THR A 1 86 ? -6.895 -21.906 -0.833 1 98.62 86 THR A C 1
ATOM 694 O O . THR A 1 86 ? -6.898 -22.484 0.263 1 98.62 86 THR A O 1
ATOM 697 N N . ALA A 1 87 ? -6.105 -20.844 -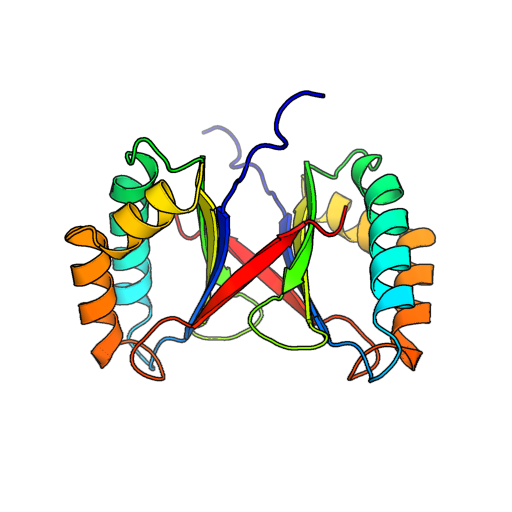1.051 1 98.88 87 ALA A N 1
ATOM 698 C CA . ALA A 1 87 ? -5.047 -20.484 -0.11 1 98.88 87 ALA A CA 1
ATOM 699 C C . ALA A 1 87 ? -5.371 -19.188 0.612 1 98.88 87 ALA A C 1
ATOM 701 O O . ALA A 1 87 ? -4.758 -18.859 1.632 1 98.88 87 ALA A O 1
ATOM 702 N N . ALA A 1 88 ? -6.312 -18.422 0.08 1 98.88 88 ALA A N 1
ATOM 703 C CA . ALA A 1 88 ? -6.574 -17.094 0.628 1 98.88 88 ALA A CA 1
ATOM 704 C C . ALA A 1 88 ? -8.016 -16.969 1.118 1 98.88 88 ALA A C 1
ATOM 706 O O . ALA A 1 88 ? -8.922 -17.594 0.56 1 98.88 88 ALA A O 1
ATOM 707 N N . LYS A 1 89 ? -8.188 -16.172 2.172 1 98.62 89 LYS A N 1
ATOM 708 C CA . LYS A 1 89 ? -9.539 -15.812 2.586 1 98.62 89 LYS A CA 1
ATOM 709 C C . LYS A 1 89 ? -10.305 -15.156 1.44 1 98.62 89 LYS A C 1
ATOM 711 O O . LYS A 1 89 ? -9.797 -14.242 0.783 1 98.62 89 LYS A O 1
ATOM 716 N N . GLY A 1 90 ? -11.523 -15.664 1.14 1 98.44 90 GLY A N 1
ATOM 717 C CA . GLY A 1 90 ? -12.312 -15.141 0.037 1 98.44 90 GLY A CA 1
ATOM 718 C C . GLY A 1 90 ? -11.883 -15.688 -1.314 1 98.44 90 GLY A C 1
ATOM 719 O O . GLY A 1 90 ? -12.539 -15.422 -2.328 1 98.44 90 GLY A O 1
ATOM 720 N N . GLY A 1 91 ? -10.742 -16.375 -1.381 1 98.69 91 GLY A N 1
ATOM 721 C CA . GLY A 1 91 ? -10.273 -17.047 -2.578 1 98.69 91 GLY A CA 1
ATOM 722 C C . GLY A 1 91 ? -9.625 -16.109 -3.578 1 98.69 91 GLY A C 1
ATOM 723 O O . GLY A 1 91 ? -9.531 -16.422 -4.766 1 98.69 91 GLY A O 1
ATOM 724 N N . LYS A 1 92 ? -9.227 -14.891 -3.141 1 98.69 92 LYS A N 1
ATOM 725 C CA . LYS A 1 92 ? -8.688 -13.891 -4.051 1 98.69 92 LYS A CA 1
ATOM 726 C C . LYS A 1 92 ? -7.934 -12.805 -3.289 1 98.69 92 LYS A C 1
ATOM 728 O O . LYS A 1 92 ? -7.984 -12.75 -2.059 1 98.69 92 LYS A O 1
ATOM 733 N N . SER A 1 93 ? -7.211 -12.016 -3.994 1 98.69 93 SER A N 1
ATOM 734 C CA . SER A 1 93 ? -6.699 -10.75 -3.473 1 98.69 93 SER A CA 1
ATOM 735 C C . SER A 1 93 ? -7.762 -9.656 -3.518 1 98.69 93 SER A C 1
ATOM 737 O O . SER A 1 93 ? -8.695 -9.727 -4.32 1 98.69 93 SER A O 1
ATOM 739 N N . GLN A 1 94 ? -7.688 -8.797 -2.654 1 98.25 94 GLN A N 1
ATOM 740 C CA . GLN A 1 94 ? -8.406 -7.531 -2.781 1 98.25 94 GLN A CA 1
ATOM 741 C C . GLN A 1 94 ? -7.559 -6.48 -3.488 1 98.25 94 GLN A C 1
ATOM 743 O O . GLN A 1 94 ? -6.523 -6.059 -2.967 1 98.25 94 GLN A O 1
ATOM 748 N N . VAL A 1 95 ? -7.977 -6.062 -4.621 1 98.44 95 VAL A N 1
ATOM 749 C CA . VAL A 1 95 ? -7.227 -5.086 -5.402 1 98.44 95 VAL A CA 1
ATOM 750 C C . VAL A 1 95 ? -7.805 -3.693 -5.18 1 98.44 95 VAL A C 1
ATOM 752 O O . VAL A 1 95 ? -8.977 -3.445 -5.48 1 98.44 95 VAL A O 1
ATOM 755 N N . LEU A 1 96 ? -7.047 -2.805 -4.664 1 98.62 96 LEU A N 1
ATOM 756 C CA . LEU A 1 96 ? -7.418 -1.412 -4.449 1 98.62 96 LEU A CA 1
ATOM 757 C C . LEU A 1 96 ? -6.812 -0.513 -5.52 1 98.62 96 LEU A C 1
ATOM 759 O O . LEU A 1 96 ? -5.594 -0.327 -5.562 1 98.62 96 LEU A O 1
ATOM 763 N N . GLU A 1 97 ? -7.707 -0.001 -6.383 1 98.31 97 GLU A N 1
ATOM 764 C CA . GLU A 1 97 ? -7.219 1.008 -7.316 1 98.31 97 GLU A CA 1
ATOM 765 C C . GLU A 1 97 ? -7.031 2.355 -6.629 1 98.31 97 GLU A C 1
ATOM 767 O O . GLU A 1 97 ? -7.918 2.818 -5.906 1 98.31 97 GLU A O 1
ATOM 772 N N . VAL A 1 98 ? -5.883 2.977 -6.875 1 98.38 98 VAL A N 1
ATOM 773 C CA . VAL A 1 98 ? -5.629 4.215 -6.148 1 98.38 98 VAL A CA 1
ATOM 774 C C . VAL A 1 98 ? -5.207 5.312 -7.125 1 98.38 98 VAL A C 1
ATOM 776 O O . VAL A 1 98 ? -4.707 5.023 -8.219 1 98.38 98 VAL A O 1
ATOM 779 N N . SER A 1 99 ? -5.406 6.523 -6.754 1 97.31 99 SER A N 1
ATOM 780 C CA . SER A 1 99 ? -5.086 7.684 -7.582 1 97.31 99 SER A CA 1
ATOM 781 C C . SER A 1 99 ? -4.301 8.727 -6.793 1 97.31 99 SER A C 1
ATOM 783 O O . SER A 1 99 ? -4.566 8.945 -5.609 1 97.31 99 SER A O 1
ATOM 785 N N . ASP A 1 100 ? -3.326 9.359 -7.457 1 95.31 100 ASP A N 1
ATOM 786 C CA . ASP A 1 100 ? -2.543 10.422 -6.824 1 95.31 100 ASP A CA 1
ATOM 787 C C . ASP A 1 100 ? -3.447 11.539 -6.309 1 95.31 100 ASP A C 1
ATOM 789 O O . ASP A 1 100 ? -4.387 11.945 -6.992 1 95.31 100 ASP A O 1
ATOM 793 N N . ILE A 1 101 ? -3.154 11.922 -5.148 1 92.75 101 ILE A N 1
ATOM 794 C CA . ILE A 1 101 ? -3.947 13.047 -4.66 1 92.75 101 ILE A CA 1
ATOM 795 C C . ILE A 1 101 ? -3.221 14.359 -4.957 1 92.75 101 ILE A C 1
ATOM 797 O O . ILE A 1 101 ? -3.83 15.43 -4.938 1 92.75 101 ILE A O 1
ATOM 801 N N . LEU A 1 102 ? -1.906 14.227 -5.109 1 81.75 102 LEU A N 1
ATOM 802 C CA . LEU A 1 102 ? -1.092 15.398 -5.414 1 81.75 102 LEU A CA 1
ATOM 803 C C . LEU A 1 102 ? -0.758 15.461 -6.898 1 81.75 102 LEU A C 1
ATOM 805 O O . LEU A 1 102 ? -0.607 14.422 -7.551 1 81.75 102 LEU A O 1
ATOM 809 N N . MET B 1 1 ? 29.703 -9.055 2.955 1 29.48 1 MET B N 1
ATOM 810 C CA . MET B 1 1 ? 28.469 -9.07 2.18 1 29.48 1 MET B CA 1
ATOM 811 C C . MET B 1 1 ? 27.75 -7.73 2.281 1 29.48 1 MET B C 1
ATOM 813 O O . MET B 1 1 ? 27.734 -7.109 3.344 1 29.48 1 MET B O 1
ATOM 817 N N . PRO B 1 2 ? 27.562 -6.852 1.46 1 37.81 2 PRO B N 1
ATOM 818 C CA . PRO B 1 2 ? 27.141 -5.48 1.742 1 37.81 2 PRO B CA 1
ATOM 819 C C . PRO B 1 2 ? 25.844 -5.422 2.559 1 37.81 2 PRO B C 1
ATOM 821 O O . PRO B 1 2 ? 25.047 -6.359 2.523 1 37.81 2 PRO B O 1
ATOM 824 N N . ASN B 1 3 ? 25.719 -4.754 3.781 1 44.94 3 ASN B N 1
ATOM 825 C CA . ASN B 1 3 ? 24.703 -4.621 4.824 1 44.94 3 ASN B CA 1
ATOM 826 C C . ASN B 1 3 ? 23.312 -4.387 4.23 1 44.94 3 ASN B C 1
ATOM 828 O O . ASN B 1 3 ? 23.125 -3.465 3.436 1 44.94 3 ASN B O 1
ATOM 832 N N . LYS B 1 4 ? 22.531 -5.336 3.867 1 56.16 4 LYS B N 1
ATOM 833 C CA . LYS B 1 4 ? 21.172 -5.16 3.387 1 56.16 4 LYS B CA 1
ATOM 834 C C . LYS B 1 4 ? 20.547 -3.885 3.951 1 56.16 4 LYS B C 1
ATOM 836 O O . LYS B 1 4 ? 20.656 -3.615 5.152 1 56.16 4 LYS B O 1
ATOM 841 N N . LYS B 1 5 ? 20.438 -2.893 3.223 1 63.06 5 LYS B N 1
ATOM 842 C CA . LYS B 1 5 ? 19.891 -1.619 3.691 1 63.06 5 LYS B CA 1
ATOM 843 C C . LYS B 1 5 ? 18.609 -1.824 4.492 1 63.06 5 LYS B C 1
ATOM 845 O O . LYS B 1 5 ? 17.734 -2.6 4.09 1 63.06 5 LYS B O 1
ATOM 850 N N . ASP B 1 6 ? 18.672 -1.394 5.801 1 85.44 6 ASP B N 1
ATOM 851 C CA . ASP B 1 6 ? 17.609 -1.555 6.793 1 85.44 6 ASP B CA 1
ATOM 852 C C . ASP B 1 6 ? 16.484 -0.551 6.562 1 85.44 6 ASP B C 1
ATOM 854 O O . ASP B 1 6 ? 16.172 0.25 7.445 1 85.44 6 ASP B O 1
ATOM 858 N N . TYR B 1 7 ? 15.93 -0.588 5.324 1 96.31 7 TYR B N 1
ATOM 859 C CA . TYR B 1 7 ? 14.836 0.35 5.074 1 96.31 7 TYR B CA 1
ATOM 860 C C . TYR B 1 7 ? 13.633 0.03 5.945 1 96.31 7 TYR B C 1
ATOM 862 O O . TYR B 1 7 ? 13.445 -1.115 6.363 1 96.31 7 TYR B O 1
ATOM 870 N N . LYS B 1 8 ? 12.953 1.078 6.297 1 98.31 8 LYS B N 1
ATOM 871 C CA . LYS B 1 8 ? 11.648 0.946 6.938 1 98.31 8 LYS B CA 1
ATOM 872 C C . LYS B 1 8 ? 10.523 1.258 5.961 1 98.31 8 LYS B C 1
ATOM 874 O O . LYS B 1 8 ? 10.43 2.375 5.445 1 98.31 8 LYS B O 1
ATOM 879 N N . THR B 1 9 ? 9.695 0.242 5.66 1 98.69 9 THR B N 1
ATOM 880 C CA . THR B 1 9 ? 8.547 0.43 4.777 1 98.69 9 THR B CA 1
ATOM 881 C C . THR B 1 9 ? 7.242 0.306 5.555 1 98.69 9 THR B C 1
ATOM 883 O O . THR B 1 9 ? 7.078 -0.605 6.367 1 98.69 9 THR B O 1
ATOM 886 N N . VAL B 1 10 ? 6.312 1.284 5.309 1 98.81 10 VAL B N 1
ATOM 887 C CA . VAL B 1 10 ? 4.996 1.218 5.934 1 98.81 10 VAL B CA 1
ATOM 888 C C . VAL B 1 10 ? 3.924 1.608 4.914 1 98.81 10 VAL B C 1
ATOM 890 O O . VAL B 1 10 ? 4.199 2.344 3.965 1 98.81 10 VAL B O 1
ATOM 893 N N . VAL B 1 11 ? 2.785 1.067 5.086 1 98.88 11 VAL B N 1
ATOM 894 C C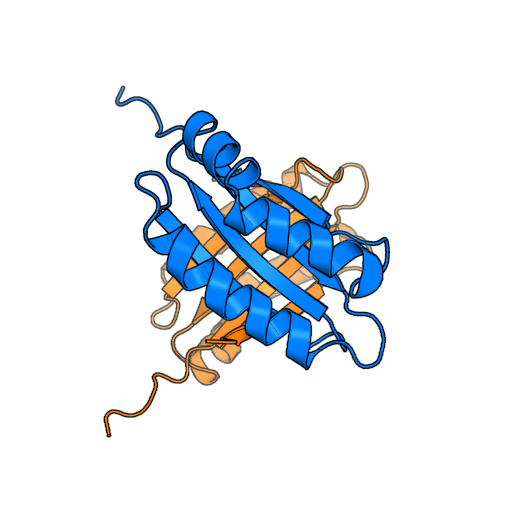A . VAL B 1 11 ? 1.566 1.466 4.391 1 98.88 11 VAL B CA 1
ATOM 895 C C . VAL B 1 11 ? 0.531 1.953 5.402 1 98.88 11 VAL B C 1
ATOM 897 O O . VAL B 1 11 ? 0.11 1.198 6.281 1 98.88 11 VAL B O 1
ATOM 900 N N . ALA B 1 12 ? 0.13 3.197 5.293 1 98.88 12 ALA B N 1
ATOM 901 C CA . ALA B 1 12 ? -0.885 3.734 6.195 1 98.88 12 ALA B CA 1
ATOM 902 C C . ALA B 1 12 ? -2.244 3.814 5.508 1 98.88 12 ALA B C 1
ATOM 904 O O . ALA B 1 12 ? -2.328 4.133 4.32 1 98.88 12 ALA B O 1
ATOM 905 N N . VAL B 1 13 ? -3.27 3.551 6.238 1 98.81 13 VAL B N 1
ATOM 906 C CA . VAL B 1 13 ? -4.648 3.641 5.766 1 98.81 13 VAL B CA 1
ATOM 907 C C . VAL B 1 13 ? -5.422 4.645 6.617 1 98.81 13 VAL B C 1
ATOM 909 O O . VAL B 1 13 ? -5.359 4.598 7.848 1 98.81 13 VAL B O 1
ATOM 912 N N . ILE B 1 14 ? -6.059 5.547 5.969 1 98.88 14 ILE B N 1
ATOM 913 C CA . ILE B 1 14 ? -6.898 6.543 6.621 1 98.88 14 ILE B CA 1
ATOM 914 C C . ILE B 1 14 ? -8.32 6.465 6.066 1 98.88 14 ILE B C 1
ATOM 916 O O . ILE B 1 14 ? -8.523 6.559 4.852 1 98.88 14 ILE B O 1
ATOM 920 N N . ASN B 1 15 ? -9.266 6.285 6.906 1 98.88 15 ASN B N 1
ATOM 921 C CA . ASN B 1 15 ? -10.672 6.367 6.535 1 98.88 15 ASN B CA 1
ATOM 922 C C . ASN B 1 15 ? -11.328 7.629 7.094 1 98.88 15 ASN B C 1
ATOM 924 O O . ASN B 1 15 ? -11.438 7.785 8.312 1 98.88 15 ASN B O 1
ATOM 928 N N . ALA B 1 16 ? -11.734 8.445 6.219 1 98.81 16 ALA B N 1
ATOM 929 C CA . ALA B 1 16 ? -12.289 9.742 6.598 1 98.81 16 ALA B CA 1
ATOM 930 C C . ALA B 1 16 ? -13.711 9.602 7.141 1 98.81 16 ALA B C 1
ATOM 932 O O . ALA B 1 16 ? -14.477 8.766 6.664 1 98.81 16 ALA B O 1
ATOM 933 N N . LEU B 1 17 ? -14.039 10.43 8.062 1 98.62 17 LEU B N 1
ATOM 934 C CA . LEU B 1 17 ? -15.438 10.609 8.43 1 98.62 17 LEU B CA 1
ATOM 935 C C . LEU B 1 17 ? -16.188 11.383 7.348 1 98.62 17 LEU B C 1
ATOM 937 O O . LEU B 1 17 ? -15.586 12.164 6.605 1 98.62 17 LEU B O 1
ATOM 941 N N . PRO B 1 18 ? -17.484 11.078 7.277 1 97.12 18 PRO B N 1
ATOM 942 C CA . PRO B 1 18 ? -18.25 11.805 6.262 1 97.12 18 PRO B CA 1
ATOM 943 C C . PRO B 1 18 ? -18.047 13.32 6.336 1 97.12 18 PRO B C 1
ATOM 945 O O . PRO B 1 18 ? -18.094 13.898 7.422 1 97.12 18 PRO B O 1
ATOM 948 N N . GLY B 1 19 ? -17.688 13.914 5.18 1 97.94 19 GLY B N 1
ATOM 949 C CA . GLY B 1 19 ? -17.547 15.359 5.094 1 97.94 19 GLY B CA 1
ATOM 950 C C . GLY B 1 19 ? -16.141 15.844 5.332 1 97.94 19 GLY B C 1
ATOM 951 O O . GLY B 1 19 ? -15.852 17.047 5.242 1 97.94 19 GLY B O 1
ATOM 952 N N . HIS B 1 20 ? -15.219 14.977 5.582 1 98.56 20 HIS B N 1
ATOM 953 C CA . HIS B 1 20 ? -13.883 15.398 5.98 1 98.56 20 HIS B CA 1
ATOM 954 C C . HIS B 1 20 ? -12.852 15.047 4.906 1 98.56 20 HIS B C 1
ATOM 956 O O . HIS B 1 20 ? -11.648 15.133 5.148 1 98.56 20 HIS B O 1
ATOM 962 N N . ASP B 1 21 ? -13.289 14.703 3.758 1 98.25 21 ASP B N 1
ATOM 963 C CA . ASP B 1 21 ? -12.375 14.297 2.691 1 98.25 21 ASP B CA 1
ATOM 964 C C . ASP B 1 21 ? -11.453 15.445 2.297 1 98.25 21 ASP B C 1
ATOM 966 O O . ASP B 1 21 ? -10.242 15.266 2.189 1 98.25 21 ASP B O 1
ATOM 970 N N . GLU B 1 22 ? -11.969 16.609 2.053 1 97.81 22 GLU B N 1
ATOM 971 C CA . GLU B 1 22 ? -11.18 17.75 1.607 1 97.81 22 GLU B CA 1
ATOM 972 C C . GLU B 1 22 ? -10.078 18.078 2.613 1 97.81 22 GLU B C 1
ATOM 974 O O . GLU B 1 22 ? -8.938 18.328 2.23 1 97.81 22 GLU B O 1
ATOM 979 N N . GLU B 1 23 ? -10.461 18.094 3.809 1 98.06 23 GLU B N 1
ATOM 980 C CA . GLU B 1 23 ? -9.5 18.422 4.855 1 98.06 23 GLU B CA 1
ATOM 981 C C . GLU B 1 23 ? -8.367 17.391 4.898 1 98.06 23 GLU B C 1
ATOM 983 O O . GLU B 1 23 ? -7.199 17.766 5.039 1 98.06 23 GLU B O 1
ATOM 988 N N . ILE B 1 24 ? -8.688 16.172 4.785 1 98.62 24 ILE B N 1
ATOM 989 C CA . ILE B 1 24 ? -7.691 15.102 4.828 1 98.62 24 ILE B CA 1
ATOM 990 C C . ILE B 1 24 ? -6.789 15.188 3.6 1 98.62 24 ILE B C 1
ATOM 992 O O . ILE B 1 24 ? -5.566 15.102 3.715 1 98.62 24 ILE B O 1
ATOM 996 N N . GLU B 1 25 ? -7.324 15.406 2.451 1 98.38 25 GLU B N 1
ATOM 997 C CA . GLU B 1 25 ? -6.52 15.508 1.237 1 98.38 25 GLU B CA 1
ATOM 998 C C . GLU B 1 25 ? -5.586 16.719 1.298 1 98.38 25 GLU B C 1
ATOM 1000 O O . GLU B 1 25 ? -4.418 16.625 0.924 1 98.38 25 GLU B O 1
ATOM 1005 N N . GLN B 1 26 ? -6.137 17.875 1.728 1 98.19 26 GLN B N 1
ATOM 1006 C CA . GLN B 1 26 ? -5.293 19.047 1.898 1 98.19 26 GLN B CA 1
ATOM 1007 C C . GLN B 1 26 ? -4.172 18.781 2.9 1 98.19 26 GLN B C 1
ATOM 1009 O O . GLN B 1 26 ? -3.016 19.125 2.654 1 98.19 26 GLN B O 1
ATOM 1014 N N . GLY B 1 27 ? -4.539 18.172 4.02 1 98.5 27 GLY B N 1
ATOM 1015 C CA . GLY B 1 27 ? -3.555 17.812 5.027 1 98.5 27 GLY B CA 1
ATOM 1016 C C . GLY B 1 27 ? -2.473 16.891 4.508 1 98.5 27 GLY B C 1
ATOM 1017 O O . GLY B 1 27 ? -1.289 17.078 4.789 1 98.5 27 GLY B O 1
ATOM 1018 N N . LEU B 1 28 ? -2.879 15.867 3.756 1 98.69 28 LEU B N 1
ATOM 1019 C CA . LEU B 1 28 ? -1.925 14.93 3.174 1 98.69 28 LEU B CA 1
ATOM 1020 C C . LEU B 1 28 ? -1.002 15.641 2.188 1 98.69 28 LEU B C 1
ATOM 1022 O O . LEU B 1 28 ? 0.191 15.336 2.119 1 98.69 28 LEU B O 1
ATOM 1026 N N . GLY B 1 29 ? -1.556 16.531 1.386 1 98.06 29 GLY B N 1
ATOM 1027 C CA . GLY B 1 29 ? -0.735 17.312 0.474 1 98.06 29 GLY B CA 1
ATOM 1028 C C . GLY B 1 29 ? 0.338 18.109 1.181 1 98.06 29 GLY B C 1
ATOM 1029 O O . GLY B 1 29 ? 1.501 18.109 0.772 1 98.06 29 GLY B O 1
ATOM 1030 N N . GLU B 1 30 ? -0.03 18.844 2.227 1 98.12 30 GLU B N 1
ATOM 1031 C CA . GLU B 1 30 ? 0.913 19.641 3.008 1 98.12 30 GLU B CA 1
ATOM 1032 C C . GLU B 1 30 ? 1.952 18.75 3.688 1 98.12 30 GLU B C 1
ATOM 1034 O O . GLU B 1 30 ? 3.139 19.094 3.713 1 98.12 30 GLU B O 1
ATOM 1039 N N . LEU B 1 31 ? 1.501 17.672 4.215 1 98.62 31 LEU B N 1
ATOM 1040 C CA . LEU B 1 31 ? 2.398 16.719 4.867 1 98.62 31 LEU B CA 1
ATOM 1041 C C . LEU B 1 31 ? 3.418 16.172 3.877 1 98.62 31 LEU B C 1
ATOM 1043 O O . LEU B 1 31 ? 4.602 16.047 4.203 1 98.62 31 LEU B O 1
ATOM 1047 N N . ALA B 1 32 ? 2.949 15.836 2.719 1 98.44 32 ALA B N 1
ATOM 1048 C CA . ALA B 1 32 ? 3.828 15.266 1.702 1 98.44 32 ALA B CA 1
ATOM 1049 C C . ALA B 1 32 ? 4.992 16.203 1.393 1 98.44 32 ALA B C 1
ATOM 1051 O O . ALA B 1 32 ? 6.133 15.758 1.25 1 98.44 32 ALA B O 1
ATOM 1052 N N . LEU B 1 33 ? 4.719 17.484 1.267 1 97.88 33 LEU B N 1
ATOM 1053 C CA . LEU B 1 33 ? 5.762 18.469 0.987 1 97.88 33 LEU B CA 1
ATOM 1054 C C . LEU B 1 33 ? 6.824 18.453 2.084 1 97.88 33 LEU B C 1
ATOM 1056 O O . LEU B 1 33 ? 8.023 18.453 1.794 1 97.88 33 LEU B O 1
ATOM 1060 N N . LYS B 1 34 ? 6.395 18.422 3.291 1 98.5 34 LYS B N 1
ATOM 1061 C CA . LYS B 1 34 ? 7.305 18.422 4.434 1 98.5 34 LYS B CA 1
ATOM 1062 C C . LYS B 1 34 ? 8.078 17.109 4.531 1 98.5 34 LYS B C 1
ATOM 1064 O O . LYS B 1 34 ? 9.289 17.109 4.75 1 98.5 34 LYS B O 1
ATOM 1069 N N . VAL B 1 35 ? 7.391 15.969 4.387 1 98.69 35 VAL B N 1
ATOM 1070 C CA . VAL B 1 35 ? 7.984 14.641 4.57 1 98.69 35 VAL B CA 1
ATOM 1071 C C . VAL B 1 35 ? 9.023 14.383 3.48 1 98.69 35 VAL B C 1
ATOM 1073 O O . VAL B 1 35 ? 10.094 13.844 3.752 1 98.69 35 VAL B O 1
ATOM 1076 N N . LYS B 1 36 ? 8.734 14.773 2.275 1 98.19 36 LYS B N 1
ATOM 1077 C CA . LYS B 1 36 ? 9.664 14.57 1.168 1 98.19 36 LYS B CA 1
ATOM 1078 C C . LYS B 1 36 ? 10.961 15.336 1.393 1 98.19 36 LYS B C 1
ATOM 1080 O O . LYS B 1 36 ? 12 14.984 0.83 1 98.19 36 LYS B O 1
ATOM 1085 N N . ALA B 1 37 ? 10.875 16.375 2.203 1 98.19 37 ALA B N 1
ATOM 1086 C CA . ALA B 1 37 ? 12.055 17.172 2.502 1 98.19 37 ALA B CA 1
ATOM 1087 C C . ALA B 1 37 ? 12.852 16.578 3.658 1 98.19 37 ALA B C 1
ATOM 1089 O O . ALA B 1 37 ? 13.969 17.016 3.947 1 98.19 37 ALA B O 1
ATOM 1090 N N . GLU B 1 38 ? 12.312 15.539 4.312 1 98.5 38 GLU B N 1
ATOM 1091 C CA . GLU B 1 38 ? 13.023 14.883 5.402 1 98.5 38 GLU B CA 1
ATOM 1092 C C . GLU B 1 38 ? 14.258 14.141 4.883 1 98.5 38 GLU B C 1
ATOM 1094 O O . GLU B 1 38 ? 14.172 13.414 3.893 1 98.5 38 GLU B O 1
ATOM 1099 N N . PRO B 1 39 ? 15.398 14.258 5.551 1 97.44 39 PRO B N 1
ATOM 1100 C CA . PRO B 1 39 ? 16.641 13.641 5.062 1 97.44 39 PRO B CA 1
ATOM 1101 C C . PRO B 1 39 ? 16.531 12.125 4.938 1 97.44 39 PRO B C 1
ATOM 1103 O O . PRO B 1 39 ? 17.172 11.523 4.07 1 97.44 39 PRO B O 1
ATOM 1106 N N . GLY B 1 40 ? 15.719 11.523 5.773 1 97.88 40 GLY B N 1
ATOM 1107 C CA . GLY B 1 40 ? 15.664 10.07 5.789 1 97.88 40 GLY B CA 1
ATOM 1108 C C . GLY B 1 40 ? 14.492 9.508 5.004 1 97.88 40 GLY B C 1
ATOM 1109 O O . GLY B 1 40 ? 14.297 8.289 4.949 1 97.88 40 GLY B O 1
ATOM 1110 N N . ASN B 1 41 ? 13.695 10.336 4.367 1 98.69 41 ASN B N 1
ATOM 1111 C CA . ASN B 1 41 ? 12.578 9.844 3.562 1 98.69 41 ASN B CA 1
ATOM 1112 C C . ASN B 1 41 ? 13.031 9.422 2.172 1 98.69 41 ASN B C 1
ATOM 1114 O O . ASN B 1 41 ? 13.812 10.117 1.524 1 98.69 41 ASN B O 1
ATOM 1118 N N . ILE B 1 42 ? 12.594 8.32 1.706 1 98.44 42 ILE B N 1
ATOM 1119 C CA . ILE B 1 42 ? 12.875 7.801 0.371 1 98.44 42 ILE B CA 1
ATOM 1120 C C . ILE B 1 42 ? 11.625 7.918 -0.499 1 98.44 42 ILE B C 1
ATOM 1122 O O . ILE B 1 42 ? 11.703 8.32 -1.662 1 98.44 42 ILE B O 1
ATOM 1126 N N . THR B 1 43 ? 10.539 7.562 0.065 1 98.5 43 THR B N 1
ATOM 1127 C CA . THR B 1 43 ? 9.258 7.609 -0.64 1 98.5 43 THR B CA 1
ATOM 1128 C C . THR B 1 43 ? 8.133 8.023 0.304 1 98.5 43 THR B C 1
ATOM 1130 O O . THR B 1 43 ? 8.07 7.566 1.446 1 98.5 43 THR B O 1
ATOM 1133 N N . PHE B 1 44 ? 7.273 8.914 -0.111 1 98.69 44 PHE B N 1
ATOM 1134 C CA . PHE B 1 44 ? 6.02 9.297 0.533 1 98.69 44 PHE B CA 1
ATOM 1135 C C . PHE B 1 44 ? 4.949 9.609 -0.507 1 98.69 44 PHE B C 1
ATOM 1137 O O . PHE B 1 44 ? 4.973 10.672 -1.131 1 98.69 44 PHE B O 1
ATOM 1144 N N . LYS B 1 45 ? 4.031 8.656 -0.688 1 98.31 45 LYS B N 1
ATOM 1145 C CA . LYS B 1 45 ? 3.041 8.773 -1.755 1 98.31 45 LYS B CA 1
ATOM 1146 C C . LYS B 1 45 ? 1.627 8.586 -1.214 1 98.31 45 LYS B C 1
ATOM 1148 O O . LYS B 1 45 ? 1.181 7.457 -1.003 1 98.31 45 LYS B O 1
ATOM 1153 N N . PRO B 1 46 ? 0.927 9.664 -0.979 1 98.69 46 PRO B N 1
ATOM 1154 C CA . PRO B 1 46 ? -0.488 9.562 -0.614 1 98.69 46 PRO B CA 1
ATOM 1155 C C . PRO B 1 46 ? -1.396 9.352 -1.825 1 98.69 46 PRO B C 1
ATOM 1157 O O . PRO B 1 46 ? -1.176 9.961 -2.877 1 98.69 46 PRO B O 1
ATOM 1160 N N . TYR B 1 47 ? -2.363 8.469 -1.601 1 98.56 47 TYR B N 1
ATOM 1161 C CA . TYR B 1 47 ? -3.326 8.141 -2.646 1 98.56 47 TYR B CA 1
ATOM 1162 C C . TYR B 1 47 ? -4.754 8.219 -2.117 1 98.56 47 TYR B C 1
ATOM 1164 O O . TYR B 1 47 ? -4.996 7.984 -0.932 1 98.56 47 TYR B O 1
ATOM 1172 N N . ARG B 1 48 ? -5.641 8.57 -3.016 1 98.38 48 ARG B N 1
ATOM 1173 C CA . ARG B 1 48 ? -7.051 8.25 -2.799 1 98.38 48 ARG B CA 1
ATOM 1174 C C . ARG B 1 48 ? -7.355 6.809 -3.188 1 98.38 48 ARG B C 1
ATOM 1176 O O . ARG B 1 48 ? -6.906 6.332 -4.234 1 98.38 48 ARG B O 1
ATOM 1183 N N . ASN B 1 49 ? -8.023 6.121 -2.35 1 98.62 49 ASN B N 1
ATOM 1184 C CA . ASN B 1 49 ? -8.523 4.785 -2.66 1 98.62 49 ASN B CA 1
ATOM 1185 C C . ASN B 1 49 ? -9.82 4.844 -3.455 1 98.62 49 ASN B C 1
ATOM 1187 O O . ASN B 1 49 ? -10.867 5.23 -2.922 1 98.62 49 ASN B O 1
ATOM 1191 N N . LEU B 1 50 ? -9.805 4.406 -4.664 1 97.56 50 LEU B N 1
ATOM 1192 C CA . LEU B 1 50 ? -10.969 4.52 -5.539 1 97.56 50 LEU B CA 1
ATOM 1193 C C . LEU B 1 50 ? -11.914 3.34 -5.336 1 97.56 50 LEU B C 1
ATOM 1195 O O . LEU B 1 50 ? -13.07 3.383 -5.773 1 97.56 50 LEU B O 1
ATOM 1199 N N . SER B 1 51 ? -11.445 2.316 -4.66 1 97.62 51 SER B N 1
ATOM 1200 C CA . SER B 1 51 ? -12.234 1.104 -4.473 1 97.62 51 SER B CA 1
ATOM 1201 C C . SER B 1 51 ? -13.055 1.168 -3.188 1 97.62 51 SER B C 1
ATOM 1203 O O . SER B 1 51 ? -13.922 0.323 -2.953 1 97.62 51 SER B O 1
ATOM 1205 N N . GLU B 1 52 ? -12.742 2.098 -2.303 1 96.56 52 GLU B N 1
ATOM 1206 C CA . GLU B 1 52 ? -13.469 2.33 -1.057 1 96.56 52 GLU B CA 1
ATOM 1207 C C . GLU B 1 52 ? -13.719 3.818 -0.834 1 96.56 52 GLU B C 1
ATOM 1209 O O . GLU B 1 52 ? -12.781 4.621 -0.843 1 96.56 52 GLU B O 1
ATOM 1214 N N . SER B 1 53 ? -14.93 4.191 -0.573 1 96.75 53 SER B N 1
ATOM 1215 C CA . SER B 1 53 ? -15.258 5.598 -0.365 1 96.75 53 SER B CA 1
ATOM 1216 C C . SER B 1 53 ? -14.57 6.148 0.88 1 96.75 53 SER B C 1
ATOM 1218 O O . SER B 1 53 ? -14.461 5.453 1.893 1 96.75 53 SER B O 1
ATOM 1220 N N . HIS B 1 54 ? -14.117 7.391 0.812 1 98.06 54 HIS B N 1
ATOM 1221 C CA . HIS B 1 54 ? -13.562 8.148 1.931 1 98.06 54 HIS B CA 1
ATOM 1222 C C . HIS B 1 54 ? -12.312 7.473 2.49 1 98.06 54 HIS B C 1
ATOM 1224 O O . HIS B 1 54 ? -12.086 7.484 3.701 1 98.06 54 HIS B O 1
ATOM 1230 N N . SER B 1 55 ? -11.609 6.789 1.609 1 98.69 55 SER B N 1
ATOM 1231 C CA . SER B 1 55 ? -10.438 6.035 2.041 1 98.69 55 SER B CA 1
ATOM 1232 C C . SER B 1 55 ? -9.18 6.516 1.327 1 98.69 55 SER B C 1
ATOM 1234 O O . SER B 1 55 ? -9.211 6.82 0.132 1 98.69 55 SER B O 1
ATOM 1236 N N . TYR B 1 56 ? -8.078 6.551 2.08 1 98.88 56 TYR B N 1
ATOM 1237 C CA . TYR B 1 56 ? -6.777 7 1.587 1 98.88 56 TYR B CA 1
ATOM 1238 C C . TYR B 1 56 ? -5.676 6.023 1.987 1 98.88 56 TYR B C 1
ATOM 1240 O O . TYR B 1 56 ? -5.734 5.422 3.061 1 98.88 56 TYR B O 1
ATOM 1248 N N . ILE B 1 57 ? -4.73 5.871 1.147 1 98.88 57 ILE B N 1
ATOM 1249 C CA . ILE B 1 57 ? -3.564 5.023 1.366 1 98.88 57 ILE B CA 1
ATOM 1250 C C . ILE B 1 57 ? -2.287 5.844 1.202 1 98.88 57 ILE B C 1
ATOM 1252 O O . ILE B 1 57 ? -2.18 6.66 0.282 1 98.88 57 ILE B O 1
ATOM 1256 N N . VAL B 1 58 ? -1.358 5.68 2.072 1 98.94 58 VAL B N 1
ATOM 1257 C CA . VAL B 1 58 ? -0.049 6.312 1.962 1 98.94 58 VAL B CA 1
ATOM 1258 C C . VAL B 1 58 ? 1.041 5.246 1.929 1 98.94 58 VAL B C 1
ATOM 1260 O O . VAL B 1 58 ? 1.163 4.445 2.859 1 98.94 58 VAL B O 1
ATOM 1263 N N . TYR B 1 59 ? 1.774 5.168 0.9 1 98.88 59 TYR B N 1
ATOM 1264 C CA . TYR B 1 59 ? 2.936 4.297 0.765 1 98.88 59 TYR B CA 1
ATOM 1265 C C . TYR B 1 59 ? 4.219 5.035 1.129 1 98.88 59 TYR B C 1
ATOM 1267 O O . TYR B 1 59 ? 4.535 6.066 0.538 1 98.88 59 TYR B O 1
ATOM 1275 N N . GLU B 1 60 ? 5.004 4.512 2.113 1 98.88 60 GLU B N 1
ATOM 1276 C CA . GLU B 1 60 ? 6.133 5.242 2.682 1 98.88 60 GLU B CA 1
ATOM 1277 C C . GLU B 1 60 ? 7.363 4.344 2.811 1 98.88 60 GLU B C 1
ATOM 1279 O O . GLU B 1 60 ? 7.258 3.197 3.246 1 98.88 60 GLU B O 1
ATOM 1284 N N . ILE B 1 61 ? 8.516 4.902 2.51 1 98.75 61 ILE B N 1
ATOM 1285 C CA . ILE B 1 61 ? 9.797 4.246 2.75 1 98.75 61 ILE B CA 1
ATOM 1286 C C . ILE B 1 61 ? 10.773 5.234 3.379 1 98.75 61 ILE B C 1
ATOM 1288 O O . ILE B 1 61 ? 10.898 6.375 2.918 1 98.75 61 ILE B O 1
ATOM 1292 N N . TYR B 1 62 ? 11.43 4.805 4.375 1 98.75 62 TYR B N 1
ATOM 1293 C CA . TYR B 1 62 ? 12.469 5.547 5.078 1 98.75 62 TYR B CA 1
ATOM 1294 C C . TYR B 1 62 ? 13.781 4.77 5.09 1 98.75 62 TYR B C 1
ATOM 1296 O O . TYR B 1 62 ? 13.781 3.539 5.012 1 98.75 62 TYR B O 1
ATOM 1304 N N . GLN B 1 63 ? 14.812 5.469 5.262 1 97.81 63 GLN B N 1
ATOM 1305 C CA . GLN B 1 63 ? 16.141 4.863 5.133 1 97.81 63 GLN B CA 1
ATOM 1306 C C . GLN B 1 63 ? 16.406 3.875 6.266 1 97.81 63 GLN B C 1
ATOM 1308 O O . GLN B 1 63 ? 17.203 2.953 6.113 1 97.81 63 GLN B O 1
ATOM 1313 N N . ASP B 1 64 ? 15.836 4.121 7.457 1 97.38 64 ASP B N 1
ATOM 1314 C CA . ASP B 1 64 ? 15.961 3.209 8.586 1 97.38 64 ASP B CA 1
ATOM 1315 C C . ASP B 1 64 ? 14.906 3.512 9.656 1 97.38 64 ASP B C 1
ATOM 1317 O O . ASP B 1 64 ? 14.07 4.398 9.477 1 97.38 64 ASP B O 1
ATOM 1321 N N . GLU B 1 65 ? 14.977 2.711 10.719 1 97.12 65 GLU B N 1
ATOM 1322 C CA . GLU B 1 65 ? 14.023 2.869 11.812 1 97.12 65 GLU B CA 1
ATOM 1323 C C . GLU B 1 65 ? 14.148 4.246 12.453 1 97.12 65 GLU B C 1
ATOM 1325 O O . GLU B 1 65 ? 13.141 4.852 12.844 1 97.12 65 GLU B O 1
ATOM 1330 N N . THR B 1 66 ? 15.336 4.762 12.586 1 97.69 66 THR B N 1
ATOM 1331 C CA . THR B 1 66 ? 15.562 6.066 13.195 1 97.69 66 THR B CA 1
ATOM 1332 C C . THR B 1 66 ? 14.891 7.168 12.383 1 97.69 66 THR B C 1
ATOM 1334 O O . THR B 1 66 ? 14.219 8.039 12.938 1 97.69 66 THR B O 1
ATOM 1337 N N . ALA B 1 67 ? 15.055 7.098 11.086 1 98.19 67 ALA B N 1
ATOM 1338 C CA . ALA B 1 67 ? 14.414 8.07 10.203 1 98.19 67 ALA B CA 1
ATOM 1339 C C . ALA B 1 67 ? 12.891 8.008 10.336 1 98.19 67 ALA B C 1
ATOM 1341 O O . ALA B 1 67 ? 12.219 9.039 10.352 1 98.19 67 ALA B O 1
ATOM 1342 N N . PHE B 1 68 ? 12.367 6.836 10.414 1 98.44 68 PHE B N 1
ATOM 1343 C CA . PHE B 1 68 ? 10.93 6.672 10.562 1 98.44 68 PHE B CA 1
ATOM 1344 C C . PHE B 1 68 ? 10.453 7.27 11.883 1 98.44 68 PHE B C 1
ATOM 1346 O O . PHE B 1 68 ? 9.438 7.969 11.922 1 98.44 68 PHE B O 1
ATOM 1353 N N . LEU B 1 69 ? 11.188 7.031 12.93 1 98 69 LEU B N 1
ATOM 1354 C CA . LEU B 1 69 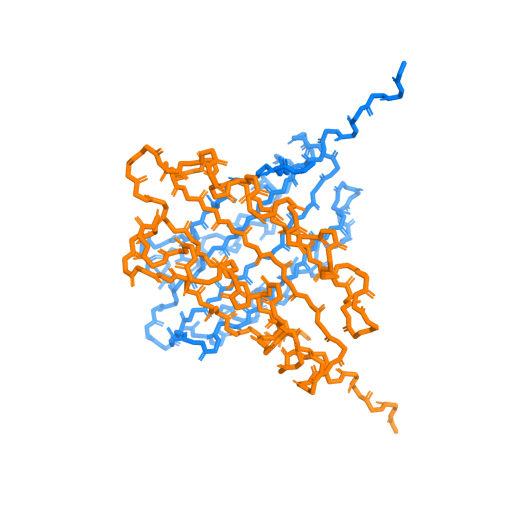? 10.82 7.582 14.234 1 98 69 LEU B CA 1
ATOM 1355 C C . LEU B 1 69 ? 10.875 9.109 14.211 1 98 69 LEU B C 1
ATOM 1357 O O . LEU B 1 69 ? 10.031 9.773 14.82 1 98 69 LEU B O 1
ATOM 1361 N N . GLN B 1 70 ? 11.82 9.656 13.555 1 98.06 70 GLN B N 1
ATOM 1362 C CA . GLN B 1 70 ? 11.891 11.109 13.398 1 98.06 70 GLN B CA 1
ATOM 1363 C C . GLN B 1 70 ? 10.656 11.633 12.664 1 98.06 70 GLN B C 1
ATOM 1365 O O . GLN B 1 70 ? 10.102 12.672 13.031 1 98.06 70 GLN B O 1
ATOM 1370 N N . HIS B 1 71 ? 10.227 10.93 11.633 1 98.5 71 HIS B N 1
ATOM 1371 C CA . HIS B 1 71 ? 9.023 11.289 10.891 1 98.5 71 HIS B CA 1
ATOM 1372 C C . HIS B 1 71 ? 7.793 11.281 11.797 1 98.5 71 HIS B C 1
ATOM 1374 O O . HIS B 1 71 ? 7.02 12.242 11.805 1 98.5 71 HIS B O 1
ATOM 1380 N N . VAL B 1 72 ? 7.652 10.281 12.594 1 97.81 72 VAL B N 1
ATOM 1381 C CA . VAL B 1 72 ? 6.484 10.086 13.445 1 97.81 72 VAL B CA 1
ATOM 1382 C C . VAL B 1 72 ? 6.434 11.18 14.508 1 97.81 72 VAL B C 1
ATOM 1384 O O . VAL B 1 72 ? 5.352 11.625 14.898 1 97.81 72 VAL B O 1
ATOM 1387 N N . ASN B 1 73 ? 7.598 11.688 14.852 1 97.88 73 ASN B N 1
ATOM 1388 C CA . ASN B 1 73 ? 7.676 12.648 15.945 1 97.88 73 ASN B CA 1
ATOM 1389 C C . ASN B 1 73 ? 7.777 14.078 15.438 1 97.88 73 ASN B C 1
ATOM 1391 O O . ASN B 1 73 ? 7.789 15.023 16.219 1 97.88 73 ASN B O 1
ATOM 1395 N N . ALA B 1 74 ? 7.906 14.25 14.219 1 98.44 74 ALA B N 1
ATOM 1396 C CA . ALA B 1 74 ? 7.992 15.594 13.664 1 98.44 74 ALA B CA 1
ATOM 1397 C C . ALA B 1 74 ? 6.742 16.406 13.992 1 98.44 74 ALA B C 1
ATOM 1399 O O . ALA B 1 74 ? 5.633 15.859 14.031 1 98.44 74 ALA B O 1
ATOM 1400 N N . HIS B 1 75 ? 6.84 17.719 14.148 1 98.31 75 HIS B N 1
ATOM 1401 C CA . HIS B 1 75 ? 5.734 18.578 14.547 1 98.31 75 HIS B CA 1
ATOM 1402 C C . HIS B 1 75 ? 4.629 18.578 13.5 1 98.31 75 HIS B C 1
ATOM 1404 O O . HIS B 1 75 ? 3.447 18.656 13.836 1 98.31 75 HIS B O 1
ATOM 1410 N N . TYR B 1 76 ? 5.012 18.531 12.25 1 98.62 76 TYR B N 1
ATOM 1411 C CA . TYR B 1 76 ? 3.998 18.562 11.203 1 98.62 76 TYR B CA 1
ATOM 1412 C C . TYR B 1 76 ? 3.25 17.234 11.125 1 98.62 76 TYR B C 1
ATOM 1414 O O . TYR B 1 76 ? 2.066 17.203 10.781 1 98.62 76 TYR B O 1
ATOM 1422 N N . THR B 1 77 ? 3.939 16.078 11.398 1 98.75 77 THR B N 1
ATOM 1423 C CA . THR B 1 77 ? 3.24 14.805 11.469 1 98.75 77 THR B CA 1
ATOM 1424 C C . THR B 1 77 ? 2.289 14.773 12.664 1 98.75 77 THR B C 1
ATOM 1426 O O . THR B 1 77 ? 1.146 14.336 12.539 1 98.75 77 THR B O 1
ATOM 1429 N N . ARG B 1 78 ? 2.713 15.336 13.766 1 98.5 78 ARG B N 1
ATOM 1430 C CA . ARG B 1 78 ? 1.857 15.406 14.945 1 98.5 78 ARG B CA 1
ATOM 1431 C C . ARG B 1 78 ? 0.634 16.281 14.688 1 98.5 78 ARG B C 1
ATOM 1433 O O . ARG B 1 78 ? -0.469 15.961 15.141 1 98.5 78 ARG B O 1
ATOM 1440 N N . ALA B 1 79 ? 0.833 17.312 14.055 1 98.62 79 ALA B N 1
ATOM 1441 C CA . ALA B 1 79 ? -0.284 18.203 13.719 1 98.62 79 ALA B CA 1
ATOM 1442 C C . ALA B 1 79 ? -1.292 17.484 12.82 1 98.62 79 ALA B C 1
ATOM 1444 O O . ALA B 1 79 ? -2.504 17.594 13.031 1 98.62 79 ALA B O 1
ATOM 1445 N N . PHE B 1 80 ? -0.821 16.781 11.812 1 98.88 80 PHE B N 1
ATOM 1446 C CA . PHE B 1 80 ? -1.692 16.016 10.938 1 98.88 80 PHE B CA 1
ATOM 1447 C C . PHE B 1 80 ? -2.467 14.969 11.719 1 98.88 80 PHE B C 1
ATOM 1449 O O . PHE B 1 80 ? -3.68 14.828 11.555 1 98.88 80 PHE B O 1
ATOM 1456 N N . ASN B 1 81 ? -1.734 14.281 12.617 1 98.81 81 ASN B N 1
ATOM 1457 C CA . ASN B 1 81 ? -2.381 13.25 13.422 1 98.81 81 ASN B CA 1
ATOM 1458 C C . ASN B 1 81 ? -3.43 13.844 14.359 1 98.81 81 ASN B C 1
ATOM 1460 O O . ASN B 1 81 ? -4.461 13.219 14.617 1 98.81 81 ASN B O 1
ATOM 1464 N N . LYS B 1 82 ? -3.18 15 14.844 1 98.75 82 LYS B N 1
ATOM 1465 C CA . LYS B 1 82 ? -4.172 15.672 15.672 1 98.75 82 LYS B CA 1
ATOM 1466 C C . LYS B 1 82 ? -5.441 15.969 14.883 1 98.75 82 LYS B C 1
ATOM 1468 O O . LYS B 1 82 ? -6.551 15.781 15.383 1 98.75 82 LYS B O 1
ATOM 1473 N N . MET B 1 83 ? -5.238 16.438 13.695 1 98.75 83 MET B N 1
ATOM 1474 C CA . MET B 1 83 ? -6.379 16.688 12.828 1 98.75 83 MET B CA 1
ATOM 1475 C C . MET B 1 83 ? -7.184 15.422 12.594 1 98.75 83 MET B C 1
ATOM 1477 O O . MET B 1 83 ? -8.414 15.453 12.578 1 98.75 83 MET B O 1
ATOM 1481 N N . LEU B 1 84 ? -6.555 14.273 12.477 1 98.88 84 LEU B N 1
ATOM 1482 C CA . LEU B 1 84 ? -7.234 13.008 12.219 1 98.88 84 LEU B CA 1
ATOM 1483 C C . LEU B 1 84 ? -8.164 12.641 13.375 1 98.88 84 LEU B C 1
ATOM 1485 O O . LEU B 1 84 ? -9.156 11.938 13.172 1 98.88 84 LEU B O 1
ATOM 1489 N N . GLU B 1 85 ? -7.883 13.109 14.562 1 98.81 85 GLU B N 1
ATOM 1490 C CA . GLU B 1 85 ? -8.664 12.75 15.75 1 98.81 85 GLU B CA 1
ATOM 1491 C C . GLU B 1 85 ? -10.141 13.062 15.547 1 98.81 85 GLU B C 1
ATOM 1493 O O . GLU B 1 85 ? -11.008 12.359 16.078 1 98.81 85 GLU B O 1
ATOM 1498 N N . THR B 1 86 ? -10.438 14.031 14.75 1 98.62 86 THR B N 1
ATOM 1499 C CA . THR B 1 86 ? -11.828 14.414 14.539 1 98.62 86 THR B CA 1
ATOM 1500 C C . THR B 1 86 ? -12.25 14.156 13.094 1 98.62 86 THR B C 1
ATOM 1502 O O . THR B 1 86 ? -13.43 14.242 12.766 1 98.62 86 THR B O 1
ATOM 1505 N N . ALA B 1 87 ? -11.312 13.781 12.203 1 98.88 87 ALA B N 1
ATOM 1506 C CA . ALA B 1 87 ? -11.609 13.719 10.773 1 98.88 87 ALA B CA 1
ATOM 1507 C C . ALA B 1 87 ? -11.633 12.281 10.273 1 98.88 87 ALA B C 1
ATOM 1509 O O . ALA B 1 87 ? -12.133 12 9.188 1 98.88 87 ALA B O 1
ATOM 1510 N N . ALA B 1 88 ? -11.07 11.367 11.055 1 98.88 88 ALA B N 1
ATOM 1511 C CA . ALA B 1 88 ? -10.922 9.992 10.578 1 98.88 88 ALA B CA 1
ATOM 1512 C C . ALA B 1 88 ? -11.656 9.016 11.484 1 98.88 88 ALA B C 1
ATOM 1514 O O . ALA B 1 88 ? -11.758 9.234 12.695 1 98.88 88 ALA B O 1
ATOM 1515 N N . LYS B 1 89 ? -12.148 7.945 10.867 1 98.62 89 LYS B N 1
ATOM 1516 C CA . LYS B 1 89 ? -12.68 6.836 11.656 1 98.62 89 LYS B CA 1
ATOM 1517 C C . LYS B 1 89 ? -11.617 6.293 12.617 1 98.62 89 LYS B C 1
ATOM 1519 O O . LYS B 1 89 ? -10.484 6.035 12.211 1 98.62 89 LYS B O 1
ATOM 1524 N N . GLY B 1 90 ? -11.969 6.191 13.906 1 98.44 90 GLY B N 1
ATOM 1525 C CA . GLY B 1 90 ? -11.023 5.727 14.906 1 98.44 90 GLY B CA 1
ATOM 1526 C C . GLY B 1 90 ? -10.062 6.812 15.367 1 98.44 90 GLY B C 1
ATOM 1527 O O . GLY B 1 90 ? -9.281 6.598 16.297 1 98.44 90 GLY B O 1
ATOM 1528 N N . GLY B 1 91 ? -10.055 7.953 14.711 1 98.69 91 GLY B N 1
ATOM 1529 C CA . GLY B 1 91 ? -9.281 9.117 15.117 1 98.69 91 GLY B CA 1
ATOM 1530 C C . GLY B 1 91 ? -7.816 9.023 14.75 1 98.69 91 GLY B C 1
ATOM 1531 O O . GLY B 1 91 ? -6.977 9.703 15.336 1 98.69 91 GLY B O 1
ATOM 1532 N N . LYS B 1 92 ? -7.461 8.102 13.812 1 98.69 92 LYS B N 1
ATOM 1533 C CA . LYS B 1 92 ? -6.062 7.871 13.469 1 98.69 92 LYS B CA 1
ATOM 1534 C C . LYS B 1 92 ? -5.934 7.133 12.141 1 98.69 92 LYS B C 1
ATOM 1536 O O . LYS B 1 92 ? -6.934 6.664 11.586 1 98.69 92 LYS B O 1
ATOM 1541 N N . SER B 1 93 ? -4.762 7.102 11.625 1 98.69 93 SER B N 1
ATOM 1542 C CA . SER B 1 93 ? -4.414 6.184 10.547 1 98.69 93 SER B CA 1
ATOM 1543 C C . SER B 1 93 ? -4.113 4.789 11.078 1 98.69 93 SER B C 1
ATOM 1545 O O . SER B 1 93 ? -3.754 4.633 12.25 1 98.69 93 SER B O 1
ATOM 1547 N N . GLN B 1 94 ? -4.352 3.865 10.32 1 98.25 94 GLN B N 1
ATOM 1548 C CA . GLN B 1 94 ? -3.805 2.535 10.562 1 98.25 94 GLN B CA 1
ATOM 1549 C C . GLN B 1 94 ? -2.463 2.357 9.859 1 98.25 94 GLN B C 1
ATOM 1551 O O . GLN B 1 94 ? -2.396 2.373 8.625 1 98.25 94 GLN B O 1
ATOM 1556 N N . VAL B 1 95 ? -1.442 2.172 10.594 1 98.44 95 VAL B N 1
ATOM 1557 C CA . VAL B 1 95 ? -0.106 2.025 10.023 1 98.44 95 VAL B CA 1
ATOM 1558 C C . VAL B 1 95 ? 0.259 0.544 9.945 1 98.44 95 VAL B C 1
ATOM 1560 O O . VAL B 1 95 ? 0.308 -0.149 10.961 1 98.44 95 VAL B O 1
ATOM 1563 N N . LEU B 1 96 ? 0.492 0.059 8.789 1 98.62 96 LEU B N 1
ATOM 1564 C CA . LEU B 1 96 ? 0.914 -1.314 8.539 1 98.62 96 LEU B CA 1
ATOM 1565 C C . LEU B 1 96 ? 2.41 -1.379 8.25 1 98.62 96 LEU B C 1
ATOM 1567 O O . LEU B 1 96 ? 2.869 -0.902 7.211 1 98.62 96 LEU B O 1
ATOM 1571 N N . GLU B 1 97 ? 3.137 -1.956 9.227 1 98.31 97 GLU B N 1
ATOM 1572 C CA . GLU B 1 97 ? 4.547 -2.211 8.945 1 98.31 97 GLU B CA 1
ATOM 1573 C C . GLU B 1 97 ? 4.715 -3.42 8.023 1 98.31 97 GLU B C 1
ATOM 1575 O O . GLU B 1 97 ? 4.117 -4.473 8.266 1 98.31 97 GLU B O 1
ATOM 1580 N N . VAL B 1 98 ? 5.539 -3.252 6.984 1 98.38 98 VAL B N 1
ATOM 1581 C CA . VAL B 1 98 ? 5.637 -4.355 6.031 1 98.38 98 VAL B CA 1
ATOM 1582 C C . VAL B 1 98 ? 7.102 -4.703 5.793 1 98.38 98 VAL B C 1
ATOM 1584 O O . VAL B 1 98 ? 7.988 -3.865 5.988 1 98.38 98 VAL B O 1
ATOM 1587 N N . SER B 1 99 ? 7.359 -5.883 5.379 1 97.38 99 SER B N 1
ATOM 1588 C CA . SER B 1 99 ? 8.711 -6.383 5.129 1 97.38 99 SER B CA 1
ATOM 1589 C C . SER B 1 99 ? 8.797 -7.078 3.775 1 97.38 99 SER B C 1
ATOM 1591 O O . SER B 1 99 ? 7.871 -7.777 3.365 1 97.38 99 SER B O 1
ATOM 1593 N N . ASP B 1 100 ? 9.922 -6.883 3.076 1 95.38 100 ASP B N 1
ATOM 1594 C CA . ASP B 1 100 ? 10.141 -7.531 1.788 1 95.38 100 ASP B CA 1
ATOM 1595 C C . ASP B 1 100 ? 10.039 -9.047 1.912 1 95.38 100 ASP B C 1
ATOM 1597 O O . ASP B 1 100 ? 10.547 -9.633 2.871 1 95.38 100 ASP B O 1
ATOM 1601 N N . ILE B 1 101 ? 9.359 -9.578 0.979 1 92.94 101 ILE B N 1
ATOM 1602 C CA . ILE B 1 101 ? 9.297 -11.031 1.003 1 92.94 101 ILE B CA 1
ATOM 1603 C C . ILE B 1 101 ? 10.438 -11.609 0.171 1 92.94 101 ILE B C 1
ATOM 1605 O O . ILE B 1 101 ? 10.812 -12.773 0.336 1 92.94 101 ILE B O 1
ATOM 1609 N N . LEU B 1 102 ? 10.867 -10.805 -0.78 1 81.69 102 LEU B N 1
ATOM 1610 C CA . LEU B 1 102 ? 11.945 -11.227 -1.662 1 81.69 102 LEU B CA 1
ATOM 1611 C C . LEU B 1 102 ? 13.273 -10.617 -1.229 1 81.69 102 LEU B C 1
ATOM 1613 O O . LEU B 1 102 ? 13.305 -9.5 -0.706 1 81.69 102 LEU B O 1
#

pLDDT: mean 95.43, std 11.67, range [29.27, 98.94]

Foldseek 3Di:
DPDPQAKWKKKKKWAWDPPQLVVLVVLLVVLLVVLVPQPFWDDWDKDDDPPDPRMIMIITMGRHPVSVVCSCPPPSNVVSLCVQLPTTDVSGIDMGTDDDPD/DPDPQAKWKKKKKWAWDPPQLVVLVVLLVVLVVVLVPQPFWDDWDKDDDPPDPRMIMIITMGRHPVSVVCSCPPPSVVVSLCVQLPTTDVSGIDMGTDDDPD

Radius of gyration: 17.44 Å; Cα contacts (8 Å, |Δi|>4): 386; chains: 2; bounding box: 47×44×38 Å

Sequence (204 aa):
MPNKKDYKTVVAVINALPGHDEEIEQGLGELALKVKAEPGNITFKPYRNLSESHSYIVYEIYQDETAFLQHVNAHYTRAFNKMLETAAKGGKSQVLEVSDILMPNKKDYKTVVAVINALPGHDEEIEQGLGELALKVKAEPGNITFKPYRNLSESHSYIVYEIYQDETAFLQHVNAHYTRAFNKMLETAAKGGKSQVLEVSDIL

InterPro domains:
  IPR007138 Antibiotic biosynthesis monooxygenase domain [PF03992] (9-82)
  IPR007138 Antibiotic biosynthesis monooxygenase domain [PS51725] (8-96)
  IPR011008 Dimeric alpha-beta barrel [SSF54909] (9-87)
  IPR050744 AI-2 Signaling Cycle Isomerase LsrG [PTHR33336] (8-90)